Protein AF-A0A8D8C5Y3-F1 (afdb_monomer)

Solvent-accessible surface area (backbone atoms only — not comparable to full-atom values): 18414 Å² total; per-residue (Å²): 106,70,69,55,57,54,48,49,55,48,51,51,65,33,62,49,83,72,51,76,70,52,47,54,40,43,49,54,50,50,55,54,51,51,51,45,52,53,50,52,52,51,52,76,73,46,97,78,54,76,62,61,53,52,51,45,54,47,52,50,54,51,54,67,67,36,70,55,69,74,47,79,79,65,57,89,60,60,75,89,48,40,66,57,51,65,70,41,47,67,50,38,54,52,26,41,51,34,31,71,74,72,48,44,80,82,58,44,27,40,82,54,97,76,36,78,26,41,30,42,58,91,82,74,60,48,72,38,81,88,55,78,59,69,68,54,29,48,42,36,41,24,56,74,72,71,37,77,70,67,83,82,86,76,82,88,75,87,76,52,70,68,63,55,56,48,74,49,50,86,72,64,82,87,85,72,98,62,76,70,54,71,69,56,44,51,48,45,32,75,70,52,69,44,85,85,80,87,78,80,68,98,68,86,80,88,60,87,95,36,89,86,47,97,53,99,54,88,84,74,83,85,84,88,58,98,44,70,70,56,40,54,49,50,54,50,52,54,47,50,55,40,20,76,67,50,32,66,38,79,46,77,33,88,45,67,72,58,48,54,52,53,48,61,58,43,52,76,79,45,67,58,90,39,54,34,36,44,45,87,94,66,50,68,64,86,67,97,69,85,58,76,27,24,38,40,39,29,34,75,127

Foldseek 3Di:
DVLLVVQLVVVCVLLDDDDPVLVVLVVVLVVLVVVLVVLVVVVVVDPDDPPSVVVSVVSVVVSCPGPQVVDDNRDDDPPVCSVVVNVLSSLLSVLLCCLVPVDDEPQQWHQDPLFTWGAPNVPDRDTRRPDDDASCNRQSNSVVVVGDGDDGDDDPDDDDPLRVLCVCQQPDDDDDPDCDDPVSVVVCCVRRVDDDDDDDDPDDQDDPPCPPDPDSDDDDDDDDDPDPVVVLVVVLVVLQVQLVVQHEAEDEAADPVVLVVSLVVNVVPDPNVLEFEAEPPPGPDPDPDHGGSRYYYYYDD

Structure (mmCIF, N/CA/C/O backbone):
data_AF-A0A8D8C5Y3-F1
#
_entry.id   AF-A0A8D8C5Y3-F1
#
loop_
_atom_site.group_PDB
_atom_site.id
_atom_site.type_symbol
_atom_site.label_atom_id
_atom_site.label_alt_id
_atom_site.label_comp_id
_atom_site.label_asym_id
_atom_site.label_entity_id
_atom_site.label_seq_id
_atom_site.pdbx_PDB_ins_code
_atom_site.Cartn_x
_atom_site.Cartn_y
_atom_site.Cartn_z
_atom_site.occupancy
_atom_site.B_iso_or_equiv
_atom_site.auth_seq_id
_atom_site.auth_comp_id
_atom_site.auth_asym_id
_atom_site.auth_atom_id
_atom_site.pdbx_PDB_model_num
ATOM 1 N N . GLU A 1 1 ? 1.955 7.182 36.190 1.00 63.38 1 GLU A N 1
ATOM 2 C CA . GLU A 1 1 ? 1.034 6.276 36.913 1.00 63.38 1 GLU A CA 1
ATOM 3 C C . GLU A 1 1 ? -0.294 6.943 37.242 1.00 63.38 1 GLU A C 1
ATOM 5 O O . GLU A 1 1 ? -1.289 6.501 36.691 1.00 63.38 1 GLU A O 1
ATOM 10 N N . PHE A 1 2 ? -0.323 8.058 37.986 1.00 73.56 2 PHE A N 1
ATOM 11 C CA . PHE A 1 2 ? -1.567 8.775 38.331 1.00 73.56 2 PHE A CA 1
ATOM 12 C C . PHE A 1 2 ? -2.518 9.032 37.143 1.00 73.56 2 PHE A C 1
ATOM 14 O O . PHE A 1 2 ? -3.677 8.635 37.191 1.00 73.56 2 PHE A O 1
ATOM 21 N N . ILE A 1 3 ? -2.026 9.627 36.047 1.00 69.00 3 ILE A N 1
ATOM 22 C CA . ILE A 1 3 ? -2.837 9.925 34.846 1.00 69.00 3 ILE A CA 1
ATOM 23 C C . ILE A 1 3 ? -3.376 8.643 34.194 1.00 69.00 3 ILE A C 1
ATOM 25 O O . ILE A 1 3 ? -4.501 8.624 33.704 1.00 69.00 3 ILE A O 1
ATOM 29 N N . ILE A 1 4 ? -2.588 7.566 34.212 1.00 73.25 4 ILE A N 1
ATOM 30 C CA . ILE A 1 4 ? -2.973 6.289 33.605 1.00 73.25 4 ILE A CA 1
ATOM 31 C C . ILE A 1 4 ? -4.075 5.643 34.440 1.00 73.25 4 ILE A C 1
ATOM 33 O O . ILE A 1 4 ? -5.112 5.290 33.894 1.00 73.25 4 ILE A O 1
ATOM 37 N N . GLU A 1 5 ? -3.897 5.552 35.757 1.00 76.75 5 GLU A N 1
ATOM 38 C CA . GLU A 1 5 ? -4.868 4.908 36.643 1.00 76.75 5 GLU A CA 1
ATOM 39 C C . GLU A 1 5 ? -6.185 5.697 36.719 1.00 76.75 5 GLU A C 1
ATOM 41 O O . GLU A 1 5 ? -7.266 5.121 36.587 1.00 76.75 5 GLU A O 1
ATOM 46 N N . HIS A 1 6 ? -6.120 7.027 36.864 1.00 78.12 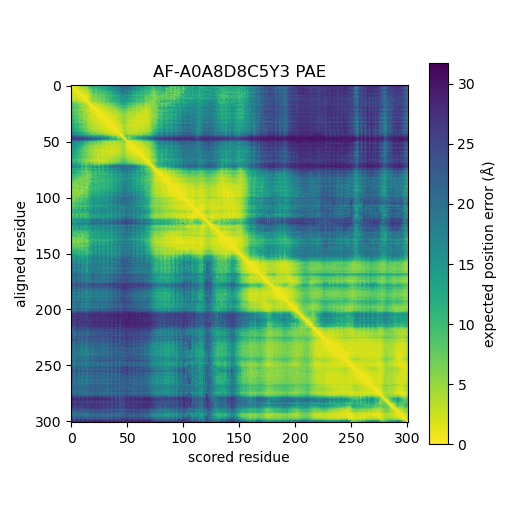6 HIS A N 1
ATOM 47 C CA . HIS A 1 6 ? -7.321 7.865 36.852 1.00 78.12 6 HIS A CA 1
ATOM 48 C C . HIS A 1 6 ? -7.998 7.890 35.479 1.00 78.12 6 HIS A C 1
ATOM 50 O O . HIS A 1 6 ? -9.226 7.833 35.416 1.00 78.12 6 HIS A O 1
ATOM 56 N N . GLY A 1 7 ? -7.225 7.940 34.390 1.00 74.19 7 GLY A N 1
ATOM 57 C CA . GLY A 1 7 ? -7.747 7.893 33.025 1.00 74.19 7 GLY A CA 1
ATOM 58 C C . GLY A 1 7 ? -8.436 6.565 32.718 1.00 74.19 7 GLY A C 1
ATOM 59 O O . GLY A 1 7 ? -9.541 6.559 32.181 1.00 74.19 7 GLY A O 1
ATOM 60 N N . GLN A 1 8 ? -7.841 5.446 33.138 1.00 74.94 8 GLN A N 1
ATOM 61 C CA . GLN A 1 8 ? -8.438 4.116 33.017 1.00 74.94 8 GLN A CA 1
ATOM 62 C C . GLN A 1 8 ? -9.741 4.021 33.804 1.00 74.94 8 GLN A C 1
ATOM 64 O O . GLN A 1 8 ? -10.756 3.637 33.231 1.00 74.94 8 GLN A O 1
ATOM 69 N N . LYS A 1 9 ? -9.751 4.431 35.080 1.00 77.56 9 LYS A N 1
ATOM 70 C CA . LYS A 1 9 ? -10.974 4.438 35.901 1.00 77.56 9 LYS A CA 1
ATOM 71 C C . LYS A 1 9 ? -12.057 5.337 35.304 1.00 77.56 9 LYS A C 1
ATOM 73 O O . LYS A 1 9 ? -13.233 4.980 35.327 1.00 77.56 9 LYS A O 1
ATOM 78 N N . HIS A 1 10 ? -11.675 6.492 34.756 1.00 76.62 10 HIS A N 1
ATOM 79 C CA . HIS A 1 10 ? -12.612 7.402 34.106 1.00 76.62 10 HIS A CA 1
ATOM 80 C C . HIS A 1 10 ? -13.212 6.776 32.845 1.00 76.62 10 HIS A C 1
ATOM 82 O O . HIS A 1 10 ? -14.430 6.698 32.741 1.00 76.62 10 HIS A O 1
ATOM 88 N N . LEU A 1 11 ? -12.388 6.250 31.936 1.00 71.25 11 LEU A N 1
ATOM 89 C CA . LEU A 1 11 ? -12.866 5.599 30.714 1.00 71.25 11 LEU A CA 1
ATOM 90 C C . LEU A 1 11 ? -13.702 4.352 31.017 1.00 71.25 11 LEU A C 1
ATOM 92 O O . LEU A 1 11 ? -14.759 4.177 30.428 1.00 71.25 11 LEU A O 1
ATOM 96 N N . GLN A 1 12 ? -13.314 3.535 31.997 1.00 72.44 12 GLN A N 1
ATOM 97 C CA . GLN A 1 12 ? -14.134 2.406 32.451 1.00 72.44 12 GLN A CA 1
ATOM 98 C C . GLN A 1 12 ? -15.507 2.858 32.965 1.00 72.44 12 GLN A C 1
ATOM 100 O O . GLN A 1 12 ? -16.510 2.209 32.681 1.00 72.44 12 GLN A O 1
ATOM 105 N N . LYS A 1 13 ? -15.580 3.995 33.670 1.00 75.31 13 LYS A N 1
ATOM 106 C CA . LYS A 1 13 ? -16.856 4.585 34.102 1.00 75.31 13 LYS A CA 1
ATOM 107 C C . LYS A 1 13 ? -17.700 5.083 32.924 1.00 75.31 13 LYS A C 1
ATOM 109 O O . LYS A 1 13 ? -18.921 5.017 33.019 1.00 75.31 13 LYS A O 1
ATOM 114 N N . LEU A 1 14 ? -17.079 5.579 31.853 1.00 70.12 14 LEU A N 1
ATOM 115 C CA . LEU A 1 14 ? -17.782 6.027 30.642 1.00 70.12 14 LEU A CA 1
ATOM 116 C C . LEU A 1 14 ? -18.257 4.865 29.761 1.00 70.12 14 LEU A C 1
ATOM 118 O O . LEU A 1 14 ? -19.208 5.041 29.011 1.00 70.12 14 LEU A O 1
ATOM 122 N N . LEU A 1 15 ? -17.610 3.700 29.853 1.00 68.12 15 LEU A N 1
ATOM 123 C CA . LEU A 1 15 ? -17.881 2.519 29.021 1.00 68.12 15 LEU A CA 1
ATOM 124 C C . LEU A 1 15 ? -18.658 1.410 29.739 1.00 68.12 15 LEU A C 1
ATOM 126 O O . LEU A 1 15 ? -18.785 0.298 29.220 1.00 68.12 15 LEU A O 1
ATOM 130 N N . ARG A 1 16 ? -19.141 1.685 30.952 1.00 78.50 16 ARG A N 1
ATOM 131 C CA . ARG A 1 16 ? -19.980 0.748 31.700 1.00 78.50 16 ARG A CA 1
ATOM 132 C C . ARG A 1 16 ? -21.323 0.547 31.004 1.00 78.50 16 ARG A C 1
ATOM 134 O O . ARG A 1 16 ? -21.767 1.374 30.212 1.00 78.50 16 ARG A O 1
ATOM 141 N N . GLU A 1 17 ? -22.009 -0.518 31.389 1.00 71.50 17 GLU A N 1
ATOM 142 C CA . GLU A 1 17 ? -23.406 -0.696 31.013 1.00 71.50 17 GLU A CA 1
ATOM 143 C C . GLU A 1 17 ? -24.281 0.437 31.552 1.00 71.50 17 GLU A C 1
ATOM 145 O O . GLU A 1 17 ? -24.140 0.874 32.703 1.00 71.50 17 GLU A O 1
ATOM 150 N N . LEU A 1 18 ? -25.184 0.899 30.687 1.00 77.81 18 LEU A N 1
ATOM 151 C CA . LEU A 1 18 ? -26.246 1.827 31.040 1.00 77.81 18 LEU A CA 1
ATOM 152 C C . LEU A 1 18 ? -27.192 1.141 32.026 1.00 77.81 18 LEU A C 1
ATOM 154 O O . LEU A 1 18 ? -27.631 0.015 31.783 1.00 77.81 18 LEU A O 1
ATOM 158 N N . ALA A 1 19 ? -27.519 1.821 33.121 1.00 83.12 19 ALA A N 1
ATOM 159 C CA . ALA A 1 19 ? -28.635 1.410 33.963 1.00 83.12 19 ALA A CA 1
ATOM 160 C C . ALA A 1 19 ? -29.970 1.613 33.215 1.00 83.12 19 ALA A C 1
ATOM 162 O O . ALA A 1 19 ? -30.033 2.310 32.201 1.00 83.12 19 ALA A O 1
ATOM 163 N N . GLU A 1 20 ? -31.040 0.972 33.683 1.00 80.69 20 GLU A N 1
ATOM 164 C CA . GLU A 1 20 ? -32.331 0.950 32.974 1.00 80.69 20 GLU A CA 1
ATOM 165 C C . GLU A 1 20 ? -32.949 2.347 32.783 1.00 80.69 20 GLU A C 1
ATOM 167 O O . GLU A 1 20 ? -33.543 2.628 31.742 1.00 80.69 20 GLU A O 1
ATOM 172 N N . ASP A 1 21 ? -32.755 3.254 33.742 1.00 84.25 21 ASP A N 1
ATOM 173 C CA . ASP A 1 21 ? -33.155 4.659 33.626 1.00 84.25 21 ASP A CA 1
ATOM 174 C C . ASP A 1 21 ? -32.373 5.385 32.519 1.00 84.25 21 ASP A C 1
ATOM 176 O O . ASP A 1 21 ? -32.951 6.124 31.724 1.00 84.25 21 ASP A O 1
ATOM 180 N N . GLU A 1 22 ? -31.067 5.126 32.412 1.00 82.25 22 GLU A N 1
ATOM 181 C CA . GLU A 1 22 ? -30.202 5.759 31.410 1.00 82.25 22 GLU A CA 1
ATOM 182 C C . GLU A 1 22 ? -30.460 5.201 30.013 1.00 82.25 22 GLU A C 1
ATOM 184 O O . GLU A 1 22 ? -30.394 5.954 29.049 1.00 82.25 22 GLU A O 1
ATOM 189 N N . LYS A 1 23 ? -30.795 3.909 29.890 1.00 82.25 23 LYS A N 1
ATOM 190 C CA . LYS A 1 23 ? -31.231 3.317 28.616 1.00 82.25 23 LYS A CA 1
ATOM 191 C C . LYS A 1 23 ? -32.489 4.006 28.093 1.00 82.25 23 LYS A C 1
ATOM 193 O O . LYS A 1 23 ? -32.552 4.334 26.915 1.00 82.25 23 LYS A O 1
ATOM 198 N N . CYS A 1 24 ? -33.464 4.257 28.966 1.00 83.38 24 CYS A N 1
ATOM 199 C CA . CYS A 1 24 ? -34.706 4.940 28.602 1.00 83.38 24 CYS A CA 1
ATOM 200 C C . CYS A 1 24 ? -34.452 6.395 28.163 1.00 83.38 24 CYS A C 1
ATOM 202 O O . CYS A 1 24 ? -34.933 6.839 27.115 1.00 83.38 24 CYS A O 1
ATOM 204 N N . GLU A 1 25 ? -33.634 7.131 28.923 1.00 85.44 25 GLU A N 1
ATOM 205 C CA . GLU A 1 25 ? -33.226 8.493 28.559 1.00 85.44 25 GLU A CA 1
ATOM 206 C C . GLU A 1 25 ? -32.432 8.529 27.247 1.00 85.44 25 GLU A C 1
ATOM 208 O O . GLU A 1 25 ? -32.641 9.425 26.426 1.00 85.44 25 GLU A O 1
ATOM 213 N N . TYR A 1 26 ? -31.549 7.551 27.031 1.00 82.56 26 TYR A N 1
ATOM 214 C CA . TYR A 1 26 ? -30.747 7.455 25.819 1.00 82.56 26 TYR A CA 1
ATOM 215 C C . TYR A 1 26 ? -31.587 7.123 24.595 1.00 82.56 26 TYR A C 1
ATOM 217 O O . TYR A 1 26 ? -31.405 7.750 23.557 1.00 82.56 26 TYR A O 1
ATOM 225 N N . GLN A 1 27 ? -32.539 6.197 24.721 1.00 84.25 27 GLN A N 1
ATOM 226 C CA . GLN A 1 27 ? -33.469 5.869 23.644 1.00 84.25 27 GLN A CA 1
ATOM 227 C C . GLN A 1 27 ? -34.250 7.115 23.218 1.00 84.25 27 GLN A C 1
ATOM 229 O O . GLN A 1 27 ? -34.301 7.441 22.038 1.00 84.25 27 GLN A O 1
ATOM 234 N N . THR A 1 28 ? -34.751 7.882 24.190 1.00 86.50 28 THR A N 1
ATOM 235 C CA . THR A 1 28 ? -35.450 9.150 23.928 1.00 86.50 28 THR A CA 1
ATOM 236 C C . THR A 1 28 ? -34.554 10.149 23.186 1.00 86.50 28 THR A C 1
ATOM 238 O O . THR A 1 28 ? -35.000 10.838 22.269 1.00 86.50 28 THR A O 1
ATOM 241 N N . TYR A 1 29 ? -33.274 10.228 23.565 1.00 86.94 29 TYR A N 1
ATOM 242 C CA . TYR A 1 29 ? -32.288 11.051 22.865 1.00 86.94 29 TYR A CA 1
ATOM 243 C C . TYR A 1 29 ? -32.028 10.559 21.434 1.00 86.94 29 TYR A C 1
ATOM 245 O O . TYR A 1 29 ? -31.991 11.376 20.516 1.00 86.94 29 TYR A O 1
ATOM 253 N N . GLN A 1 30 ? -31.859 9.250 21.228 1.00 84.19 30 GLN A N 1
ATOM 254 C CA . GLN A 1 30 ? -31.623 8.651 19.913 1.00 84.19 30 GLN A CA 1
ATOM 255 C C . GLN A 1 30 ? -32.805 8.867 18.968 1.00 84.19 30 GLN A C 1
ATOM 257 O O . GLN A 1 30 ? -32.590 9.284 17.831 1.00 84.19 30 GLN A O 1
ATOM 262 N N . ASP A 1 31 ? -34.030 8.646 19.442 1.00 88.38 31 ASP A N 1
ATOM 263 C CA . ASP A 1 31 ? -35.252 8.822 18.656 1.00 88.38 31 ASP A CA 1
ATOM 264 C C . ASP A 1 31 ? -35.378 10.273 18.165 1.00 88.38 31 ASP A C 1
ATOM 266 O O . ASP A 1 31 ? -35.596 10.520 16.976 1.00 88.38 31 ASP A O 1
ATOM 270 N N . LEU A 1 32 ? -35.133 11.246 19.051 1.00 88.06 32 LEU A N 1
ATOM 271 C CA . LEU A 1 32 ? -35.159 12.666 18.696 1.00 88.06 32 LEU A CA 1
ATOM 272 C C . LEU A 1 32 ? -34.011 13.051 17.746 1.00 88.06 32 LEU A C 1
ATOM 274 O O . LEU A 1 32 ? -34.188 13.874 16.849 1.00 88.06 32 LEU A O 1
ATOM 278 N N . ASN A 1 33 ? -32.831 12.448 17.906 1.00 86.19 33 ASN A N 1
ATOM 279 C CA . ASN A 1 33 ? -31.691 12.693 17.023 1.00 86.19 33 ASN A CA 1
ATOM 280 C C . ASN A 1 33 ? -31.929 12.119 15.611 1.00 86.19 33 ASN A C 1
ATOM 282 O O . ASN A 1 33 ? -31.575 12.753 14.618 1.00 86.19 33 ASN A O 1
ATOM 286 N N . LEU A 1 34 ? -32.582 10.957 15.505 1.00 88.31 34 LEU A N 1
ATOM 287 C CA . LEU A 1 34 ? -33.031 10.385 14.232 1.00 88.31 34 LEU A CA 1
ATOM 288 C C . LEU A 1 34 ? -34.073 11.278 13.548 1.00 88.31 34 LEU A C 1
ATOM 290 O O . LEU A 1 34 ? -34.003 11.475 12.334 1.00 88.31 34 LEU A O 1
ATOM 294 N N . GLU A 1 35 ? -34.997 11.861 14.313 1.00 90.00 35 GLU A N 1
ATOM 295 C CA . GLU A 1 35 ? -35.976 12.818 13.790 1.00 90.00 35 GLU A CA 1
ATOM 296 C C . GLU A 1 35 ? -35.297 14.082 13.235 1.00 90.00 35 GLU A C 1
ATOM 298 O O . GLU A 1 35 ? -35.621 14.528 12.131 1.00 90.00 35 GLU A O 1
ATOM 303 N N . ILE A 1 36 ? -34.300 14.621 13.947 1.00 87.00 36 ILE A N 1
ATOM 304 C CA . ILE A 1 36 ? -33.495 15.759 13.480 1.00 87.00 36 ILE A CA 1
ATOM 305 C C . ILE A 1 36 ? -32.759 15.409 12.183 1.00 87.00 36 ILE A C 1
ATOM 307 O O . ILE A 1 36 ? -32.837 16.175 11.224 1.00 87.00 36 ILE A O 1
ATOM 311 N N . LEU A 1 37 ? -32.093 14.253 12.115 1.00 86.38 37 LEU A N 1
ATOM 312 C CA . LEU A 1 37 ? -31.369 13.813 10.916 1.00 86.38 37 LEU A CA 1
ATOM 313 C C . LEU A 1 37 ? -32.296 13.652 9.705 1.00 86.38 37 LEU A C 1
ATOM 315 O O . LEU A 1 37 ? -31.965 14.108 8.609 1.00 86.38 37 LEU A O 1
ATOM 319 N N . ALA A 1 38 ? -33.478 13.060 9.896 1.00 87.31 38 ALA A N 1
ATOM 320 C CA . ALA A 1 38 ? -34.482 12.947 8.840 1.00 87.31 38 ALA A CA 1
ATOM 321 C C . ALA A 1 38 ? -34.921 14.334 8.336 1.00 87.31 38 ALA A C 1
ATOM 323 O O . ALA A 1 38 ? -35.002 14.568 7.128 1.00 87.31 38 ALA A O 1
ATOM 324 N N . LYS A 1 39 ? -35.130 15.291 9.250 1.00 85.38 39 LYS A N 1
ATOM 325 C CA . LYS A 1 39 ? -35.487 16.676 8.907 1.00 85.38 39 LYS A CA 1
ATOM 326 C C . LYS A 1 39 ? -34.351 17.434 8.222 1.00 85.38 39 LYS A C 1
ATOM 328 O O . LYS A 1 39 ? -34.606 18.198 7.294 1.00 85.38 39 LYS A O 1
ATOM 333 N N . GLU A 1 40 ? -33.103 17.219 8.619 1.00 84.62 40 GLU A N 1
ATOM 334 C CA . GLU A 1 40 ? -31.930 17.784 7.944 1.00 84.62 40 GLU A CA 1
ATOM 335 C C . GLU A 1 40 ? -31.794 17.257 6.513 1.00 84.62 40 GLU A C 1
ATOM 337 O O . GLU A 1 40 ? -31.503 18.026 5.593 1.00 84.62 40 GLU A O 1
ATOM 342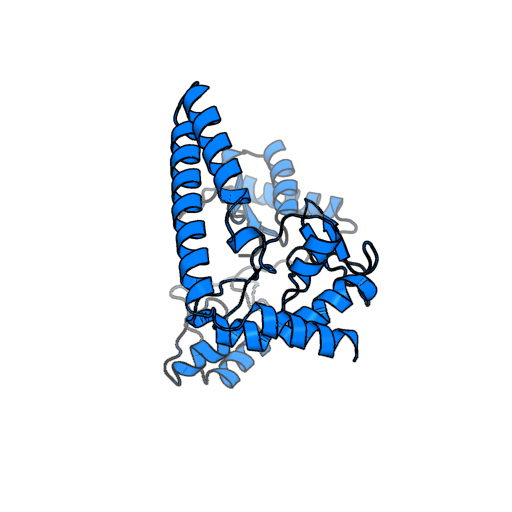 N N . GLN A 1 41 ? -32.084 15.972 6.304 1.00 85.06 41 GLN A N 1
ATOM 343 C CA . GLN A 1 41 ? -32.111 15.369 4.978 1.00 85.06 41 GLN A CA 1
ATOM 344 C C . GLN A 1 41 ? -33.236 15.960 4.108 1.00 85.06 41 GLN A C 1
ATOM 346 O O . GLN A 1 41 ? -32.998 16.298 2.948 1.00 85.06 41 GLN A O 1
ATOM 351 N N . GLU A 1 42 ? -34.433 16.176 4.667 1.00 85.19 42 GLU A N 1
ATOM 352 C CA . GLU A 1 42 ? -35.526 16.893 3.989 1.00 85.19 42 GLU A CA 1
ATOM 353 C C . GLU A 1 42 ? -35.131 18.336 3.615 1.00 85.19 42 GLU A C 1
ATOM 355 O O . GLU A 1 42 ? -35.425 18.793 2.509 1.00 85.19 42 GLU A O 1
ATOM 360 N N . ILE A 1 43 ? -34.429 19.054 4.502 1.00 84.12 43 ILE A N 1
ATOM 361 C CA . ILE A 1 43 ? -33.927 20.415 4.240 1.00 84.12 43 ILE A CA 1
ATOM 362 C C . ILE A 1 43 ? -32.889 20.409 3.113 1.00 84.12 43 ILE A C 1
ATOM 364 O O . ILE A 1 43 ? -32.945 21.275 2.245 1.00 84.12 43 ILE A O 1
ATOM 368 N N . SER A 1 44 ? -31.972 19.437 3.096 1.00 81.88 44 SER A N 1
ATOM 369 C CA . SER A 1 44 ? -30.966 19.287 2.034 1.00 81.88 44 SER A CA 1
ATOM 370 C C . SER A 1 44 ? -31.589 19.068 0.652 1.00 81.88 44 SER A C 1
ATOM 372 O O . SER A 1 44 ? -30.973 19.422 -0.353 1.00 81.88 44 SER A O 1
ATOM 374 N N . LEU A 1 45 ? -32.776 18.461 0.589 1.00 81.69 45 LEU A N 1
ATOM 375 C CA . LEU A 1 45 ? -33.500 18.183 -0.654 1.00 81.69 45 LEU A CA 1
ATOM 376 C C . LEU A 1 45 ? -34.417 19.345 -1.081 1.00 81.69 45 LEU A C 1
ATOM 378 O O . LEU A 1 45 ? -34.805 19.425 -2.247 1.00 81.69 45 LEU A O 1
ATOM 382 N N . ALA A 1 46 ? -34.759 20.261 -0.170 1.00 75.75 46 ALA A N 1
ATOM 383 C CA . ALA A 1 46 ? -35.671 21.373 -0.424 1.00 75.75 46 ALA A CA 1
ATOM 384 C C . ALA A 1 46 ? -34.928 22.676 -0.782 1.00 75.75 46 ALA A C 1
ATOM 386 O O . ALA A 1 46 ? -34.107 23.178 -0.022 1.00 75.75 46 ALA A O 1
ATOM 387 N N . SER A 1 47 ? -35.282 23.304 -1.910 1.00 60.31 47 SER A N 1
ATOM 388 C CA . SER A 1 47 ? -34.589 24.502 -2.428 1.00 60.31 47 SER A CA 1
ATOM 389 C C . SER A 1 47 ? -34.778 25.783 -1.593 1.00 60.31 47 SER A C 1
ATOM 391 O O . SER A 1 47 ? -34.028 26.738 -1.772 1.00 60.31 47 SER A O 1
ATOM 393 N N . SER A 1 48 ? -35.772 25.836 -0.699 1.00 61.28 48 SER A N 1
ATOM 394 C CA . SER A 1 48 ? -35.977 26.910 0.289 1.00 61.28 48 SER A CA 1
ATOM 395 C C . SER A 1 48 ? -37.179 26.573 1.173 1.00 61.28 48 SER A C 1
ATOM 397 O O . SER A 1 48 ? -38.307 26.538 0.688 1.00 61.28 48 SER A O 1
ATOM 399 N N . ASN A 1 49 ? -36.965 26.333 2.471 1.00 66.00 49 ASN A N 1
ATOM 400 C CA . ASN A 1 49 ? -38.060 26.151 3.428 1.00 66.00 49 ASN A CA 1
ATOM 401 C C . ASN A 1 49 ? -37.667 26.631 4.834 1.00 66.00 49 ASN A C 1
ATOM 403 O O . ASN A 1 49 ? -37.257 25.860 5.702 1.00 66.00 49 ASN A O 1
ATOM 407 N N . GLY A 1 50 ? -37.835 27.933 5.089 1.00 74.62 50 GLY A N 1
ATOM 408 C CA . GLY A 1 50 ? -37.576 28.538 6.404 1.00 74.62 50 GLY A CA 1
ATOM 409 C C . GLY A 1 50 ? -38.420 27.953 7.548 1.00 74.62 50 GLY A C 1
ATOM 410 O O . GLY A 1 50 ? -38.041 28.080 8.710 1.00 74.62 50 GLY A O 1
ATOM 411 N N . ARG A 1 51 ? -39.537 27.281 7.235 1.00 80.81 51 ARG A N 1
ATOM 412 C CA . ARG A 1 51 ? -40.361 26.551 8.209 1.00 80.81 51 ARG A CA 1
ATOM 413 C C . ARG A 1 51 ? -39.672 25.280 8.716 1.00 80.81 51 ARG A C 1
ATOM 415 O O . ARG A 1 51 ? -39.557 25.126 9.925 1.00 80.81 51 ARG A O 1
ATOM 422 N N . LEU A 1 52 ? -39.159 24.439 7.812 1.00 80.56 52 LEU A N 1
ATOM 423 C CA . LEU A 1 52 ? -38.442 23.207 8.173 1.00 80.56 52 LEU A CA 1
ATOM 424 C C . LEU A 1 52 ? -37.198 23.518 9.008 1.00 80.56 52 LEU A C 1
ATOM 426 O O . LEU A 1 52 ? -36.924 22.840 9.990 1.00 80.56 52 LEU A O 1
ATOM 430 N N . LYS A 1 53 ? -36.490 24.607 8.678 1.00 82.94 53 LYS A N 1
ATOM 431 C CA . LYS A 1 53 ? -35.340 25.065 9.465 1.00 82.94 53 LYS A CA 1
ATOM 432 C C . LYS A 1 53 ? -35.731 25.459 10.896 1.00 82.94 53 LYS A C 1
ATOM 434 O O . LYS A 1 53 ? -35.074 25.032 11.833 1.00 82.94 53 LYS A O 1
ATOM 439 N N . LYS A 1 54 ? -36.833 26.200 11.074 1.00 86.06 54 LYS A N 1
ATOM 440 C CA . LYS A 1 54 ? -37.357 26.556 12.407 1.00 86.06 54 LYS A CA 1
ATOM 441 C C . LYS A 1 54 ? -37.810 25.335 13.210 1.00 86.06 54 LYS A C 1
ATOM 443 O O . LYS A 1 54 ? -37.591 25.299 14.414 1.00 86.06 54 LYS A O 1
ATOM 448 N N . GLU A 1 55 ? -38.447 24.362 12.561 1.00 85.00 55 GLU A N 1
ATOM 449 C CA . GLU A 1 55 ? -38.846 23.09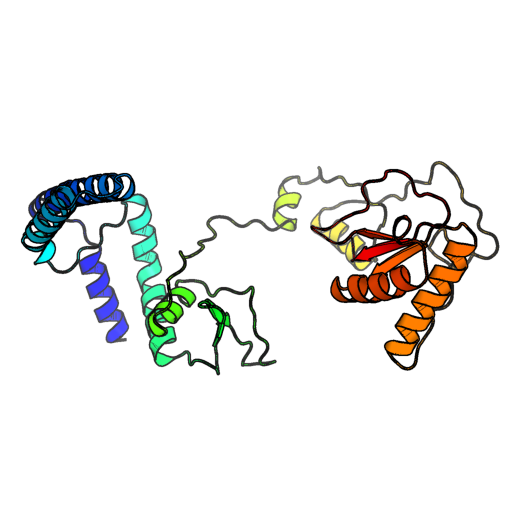8 13.195 1.00 85.00 55 GLU A CA 1
ATOM 450 C C . GLU A 1 55 ? -37.609 22.290 13.623 1.00 85.00 55 GLU A C 1
ATOM 452 O O . GLU A 1 55 ? -37.529 21.867 14.772 1.00 85.00 55 GLU A O 1
ATOM 457 N N . CYS A 1 56 ? -36.591 22.190 12.764 1.00 86.62 56 CYS A N 1
ATOM 458 C CA . CYS A 1 56 ? -35.315 21.548 13.087 1.00 86.62 56 CYS A CA 1
ATOM 459 C C . CYS A 1 56 ? -34.572 22.253 14.237 1.00 86.62 56 CYS A C 1
ATOM 461 O O . CYS A 1 56 ? -34.053 21.594 15.135 1.00 86.62 56 CYS A O 1
ATOM 463 N N . ASP A 1 57 ? -34.541 23.589 14.248 1.00 87.00 57 ASP A N 1
ATOM 464 C CA . ASP A 1 57 ? -33.917 24.365 15.325 1.00 87.00 57 ASP A CA 1
ATOM 465 C C . ASP A 1 57 ? -34.669 24.192 16.658 1.00 87.00 57 ASP A C 1
ATOM 467 O O . ASP A 1 57 ? -34.046 24.147 17.721 1.00 87.00 57 ASP A O 1
ATOM 471 N N . LYS A 1 58 ? -35.998 24.028 16.612 1.00 90.88 58 LYS A N 1
ATOM 472 C CA . LYS A 1 58 ? -36.813 23.708 17.790 1.00 90.88 58 LYS A CA 1
ATOM 473 C C . LYS A 1 58 ? -36.507 22.305 18.323 1.00 90.88 58 LYS A C 1
ATOM 475 O O . LYS A 1 58 ? -36.264 22.172 19.518 1.00 90.88 58 LYS A O 1
ATOM 480 N N . LEU A 1 59 ? -36.450 21.294 17.454 1.00 88.12 59 LEU A N 1
ATOM 481 C CA . LEU A 1 59 ? -36.085 19.925 17.840 1.00 88.12 59 LEU A CA 1
ATOM 482 C C . LEU A 1 59 ? -34.673 19.869 18.435 1.00 88.12 59 LEU A C 1
ATOM 484 O O . LEU A 1 59 ? -34.456 19.212 19.447 1.00 88.12 59 LEU A O 1
ATOM 488 N N . ARG A 1 60 ? -33.717 20.628 17.883 1.00 86.38 60 ARG A N 1
ATOM 489 C CA . ARG A 1 60 ? -32.378 20.771 18.479 1.00 86.38 60 ARG A CA 1
ATOM 490 C C . ARG A 1 60 ? -32.435 21.395 19.871 1.00 86.38 60 ARG A C 1
ATOM 492 O O . ARG A 1 60 ? -31.750 20.922 20.773 1.00 86.38 60 ARG A O 1
ATOM 499 N N . ALA A 1 61 ? -33.240 22.440 20.066 1.00 88.00 61 ALA A N 1
ATOM 500 C CA . ALA A 1 61 ? -33.415 23.053 21.381 1.00 88.00 61 ALA A CA 1
ATOM 501 C C . ALA A 1 61 ? -34.022 22.066 22.395 1.00 88.00 61 ALA A C 1
ATOM 503 O O . ALA A 1 61 ? -33.576 22.026 23.541 1.00 88.00 61 ALA A O 1
ATOM 504 N N . GLU A 1 62 ? -34.989 21.249 21.971 1.00 88.56 62 GLU A N 1
ATOM 505 C CA . GLU A 1 62 ? -35.579 20.176 22.780 1.00 88.56 62 GLU A CA 1
ATOM 506 C C . GLU A 1 62 ? -34.549 19.082 23.099 1.00 88.56 62 GLU A C 1
ATOM 508 O O . GLU A 1 62 ? -34.412 18.707 24.264 1.00 88.56 62 GLU A O 1
ATOM 513 N N . LEU A 1 63 ? -33.739 18.669 22.116 1.00 86.06 63 LEU A N 1
ATOM 514 C CA . LEU A 1 63 ? -32.631 17.729 22.296 1.00 86.06 63 LEU A CA 1
ATOM 515 C C . LEU A 1 63 ? -31.691 18.224 23.395 1.00 86.06 63 LEU A C 1
ATOM 517 O O . LEU A 1 63 ? -31.428 17.490 24.343 1.00 86.06 63 LEU A O 1
ATOM 521 N N . PHE A 1 64 ? -31.253 19.488 23.341 1.00 83.25 64 PHE A N 1
ATOM 522 C CA . PHE A 1 64 ? -30.381 20.091 24.359 1.00 83.25 64 PHE A CA 1
ATOM 523 C C . PHE A 1 64 ? -30.973 20.092 25.777 1.00 83.25 64 PHE A C 1
ATOM 525 O O . PHE A 1 64 ? -30.213 20.082 26.744 1.00 83.25 64 PHE A O 1
ATOM 532 N N . GLN A 1 65 ? -32.300 20.087 25.923 1.00 86.94 65 GLN A N 1
ATOM 533 C CA . GLN A 1 65 ? -32.962 20.065 27.230 1.00 86.94 65 GLN A CA 1
ATOM 534 C C . GLN A 1 65 ? -33.164 18.658 27.800 1.00 86.94 65 GLN A C 1
ATOM 536 O O . GLN A 1 65 ? -33.510 18.542 28.980 1.00 86.94 65 GLN A O 1
ATOM 541 N N . LEU A 1 66 ? -32.941 17.602 27.009 1.00 85.31 66 LEU A N 1
ATOM 542 C CA . LEU A 1 66 ? -33.128 16.231 27.471 1.00 85.31 66 LEU A CA 1
ATOM 543 C C . LEU A 1 66 ? -32.213 15.899 28.665 1.00 85.31 66 LEU A C 1
ATOM 545 O O . LEU A 1 66 ? -31.048 16.314 28.682 1.00 85.31 66 LEU A O 1
ATOM 549 N N . PRO A 1 67 ? -32.698 15.100 29.639 1.00 84.12 67 PRO A N 1
ATOM 550 C CA . PRO A 1 67 ? -31.904 14.648 30.785 1.00 84.12 67 PRO A CA 1
ATOM 551 C C . PRO A 1 67 ? -30.568 14.013 30.384 1.00 84.12 67 PRO A C 1
ATOM 553 O O . PRO A 1 67 ? -29.554 14.258 31.039 1.00 84.12 67 PRO A O 1
ATOM 556 N N . TRP A 1 68 ? -30.550 13.301 29.252 1.00 80.81 68 TRP A N 1
ATOM 557 C CA . TRP A 1 68 ? -29.357 12.681 28.678 1.00 80.81 68 TRP A CA 1
ATOM 558 C C . TRP A 1 68 ? -28.182 13.658 28.518 1.00 80.81 68 TRP A C 1
ATOM 560 O O . TRP A 1 68 ? -27.059 13.347 28.903 1.00 80.81 68 TRP A O 1
ATOM 570 N N . ASN A 1 69 ? -28.443 14.884 28.051 1.00 76.25 69 ASN A N 1
ATOM 571 C CA . ASN A 1 69 ? -27.408 15.903 27.843 1.00 76.25 69 ASN A CA 1
ATOM 572 C C . ASN A 1 69 ? -26.864 16.507 29.145 1.00 76.25 69 ASN A C 1
ATOM 574 O O . ASN A 1 69 ? -25.854 17.210 29.128 1.00 76.25 69 ASN A O 1
ATOM 578 N N . ARG A 1 70 ? -27.523 16.247 30.280 1.00 78.62 70 ARG A N 1
ATOM 579 C CA . ARG A 1 70 ? -27.049 16.639 31.614 1.00 78.62 70 ARG A CA 1
ATOM 580 C C . ARG A 1 70 ? -26.206 15.550 32.276 1.00 78.62 70 ARG A C 1
ATOM 582 O O . ARG A 1 70 ? -25.565 15.830 33.290 1.00 78.62 70 ARG A O 1
ATOM 589 N N . ARG A 1 71 ? -26.195 14.322 31.742 1.00 71.31 71 ARG A N 1
ATOM 590 C CA . ARG A 1 71 ? -25.317 13.254 32.232 1.00 71.31 71 ARG A CA 1
ATOM 591 C C . ARG A 1 71 ? -23.892 13.470 31.719 1.00 71.31 71 ARG A C 1
ATOM 593 O O . ARG A 1 71 ? -23.668 14.069 30.670 1.00 71.31 71 ARG A O 1
ATOM 600 N N . HIS A 1 72 ? -22.904 12.972 32.468 1.00 60.44 72 HIS A N 1
ATOM 601 C CA . HIS A 1 72 ? -21.554 12.822 31.917 1.00 60.44 72 HIS A CA 1
ATOM 602 C C . HIS A 1 72 ? -21.646 11.974 30.641 1.00 60.44 72 HIS A C 1
ATOM 604 O O . HIS A 1 72 ? -22.399 11.004 30.658 1.00 60.44 72 HIS A O 1
ATOM 610 N N . PRO A 1 73 ? -20.924 12.312 29.560 1.00 59.72 73 PRO A N 1
ATOM 611 C CA . PRO A 1 73 ? -21.129 11.691 28.255 1.00 59.72 73 PRO A CA 1
ATOM 612 C C . PRO A 1 73 ? -20.858 10.187 28.330 1.00 59.72 73 PRO A C 1
ATOM 614 O O . PRO A 1 73 ? -19.708 9.768 28.406 1.00 59.72 73 PRO A O 1
ATOM 617 N N . ILE A 1 74 ? -21.910 9.372 28.332 1.00 61.59 74 ILE A N 1
ATOM 618 C CA . ILE A 1 74 ? -21.774 7.920 28.241 1.00 61.59 74 ILE A CA 1
ATOM 619 C C . ILE A 1 74 ? -21.649 7.595 26.757 1.00 61.59 74 ILE A C 1
ATOM 621 O O . ILE A 1 74 ? -22.479 8.012 25.948 1.00 61.59 74 ILE A O 1
ATOM 625 N N . ILE A 1 75 ? -20.565 6.916 26.397 1.00 67.06 75 ILE A N 1
ATOM 626 C CA . ILE A 1 75 ? -20.296 6.545 25.011 1.00 67.06 75 ILE A CA 1
ATOM 627 C C . ILE A 1 75 ? -20.905 5.168 24.802 1.00 67.06 75 ILE A C 1
ATOM 629 O O . ILE A 1 75 ? -20.435 4.189 25.384 1.00 67.06 75 ILE A O 1
ATOM 633 N N . ASP A 1 76 ? -21.944 5.095 23.973 1.00 66.62 76 ASP A N 1
ATOM 634 C CA . ASP A 1 76 ? -22.484 3.811 23.554 1.00 66.62 76 ASP A CA 1
ATOM 635 C C . ASP A 1 76 ? -21.520 3.161 22.557 1.00 66.62 76 ASP A C 1
ATOM 637 O O . ASP A 1 76 ? -21.302 3.649 21.446 1.00 66.62 76 ASP A O 1
ATOM 641 N N . ILE A 1 77 ? -20.888 2.076 22.997 1.00 73.31 77 ILE A N 1
ATOM 642 C CA . ILE A 1 77 ? -20.071 1.216 22.147 1.00 73.31 77 ILE A CA 1
ATOM 643 C C . ILE A 1 77 ? -20.900 -0.034 21.861 1.00 73.31 77 ILE A C 1
ATOM 645 O O . ILE A 1 77 ? -21.305 -0.696 22.829 1.00 73.31 77 ILE A O 1
ATOM 649 N N . PRO A 1 78 ? -21.083 -0.409 20.576 1.00 79.44 78 PRO A N 1
ATOM 650 C CA . PRO A 1 78 ? -21.746 -1.651 20.211 1.00 79.44 78 PRO A CA 1
ATOM 651 C C . PRO A 1 78 ? -21.196 -2.827 21.017 1.00 79.44 78 PRO A C 1
ATOM 653 O O . PRO A 1 78 ? -19.983 -2.956 21.182 1.00 79.44 78 PRO A O 1
ATOM 656 N N . GLU A 1 79 ? -22.075 -3.700 21.505 1.00 78.44 79 GLU A N 1
ATOM 657 C CA . GLU A 1 79 ? -21.714 -4.772 22.445 1.00 78.44 79 GLU A CA 1
ATOM 658 C C . GLU A 1 79 ? -20.525 -5.621 21.954 1.00 78.44 79 GLU A C 1
ATOM 660 O O . GLU A 1 79 ? -19.580 -5.879 22.699 1.00 78.44 79 GLU A O 1
ATOM 665 N N . HIS A 1 80 ? -20.504 -5.942 20.656 1.00 81.06 80 HIS A N 1
ATOM 666 C CA . HIS A 1 80 ? -19.435 -6.707 20.010 1.00 81.06 80 HIS A CA 1
ATOM 667 C C . HIS A 1 80 ? -18.079 -5.975 19.940 1.00 81.06 80 HIS A C 1
ATOM 669 O O . HIS A 1 80 ? -17.042 -6.624 19.814 1.00 81.06 80 HIS A O 1
ATOM 675 N N . LEU A 1 81 ? -18.058 -4.642 20.044 1.00 81.62 81 LEU A N 1
ATOM 676 C CA . LEU A 1 81 ? -16.838 -3.825 20.084 1.00 81.62 81 LEU A CA 1
ATOM 677 C C . LEU A 1 81 ? -16.395 -3.490 21.508 1.00 81.62 81 LEU A C 1
ATOM 679 O O . LEU A 1 81 ? -15.265 -3.044 21.699 1.00 81.62 81 LEU A O 1
ATOM 683 N N . ARG A 1 82 ? -17.239 -3.713 22.520 1.00 81.50 82 ARG A N 1
ATOM 684 C CA . ARG A 1 82 ? -16.942 -3.318 23.902 1.00 81.50 82 ARG A CA 1
ATOM 685 C C . ARG A 1 82 ? -15.713 -4.029 24.455 1.00 81.50 82 ARG A C 1
ATOM 687 O O . ARG A 1 82 ? -14.841 -3.379 25.026 1.00 81.50 82 ARG A O 1
ATOM 694 N N . ALA A 1 83 ? -15.610 -5.341 24.242 1.00 84.38 83 ALA A N 1
ATOM 695 C CA . ALA A 1 83 ? -14.442 -6.113 24.663 1.00 84.38 83 ALA A CA 1
ATOM 696 C C . ALA A 1 83 ? -13.157 -5.584 24.004 1.00 84.38 83 ALA A C 1
ATOM 698 O O . ALA A 1 83 ? -12.164 -5.350 24.690 1.00 84.38 83 ALA A O 1
ATOM 699 N N . PHE A 1 84 ? -13.203 -5.314 22.696 1.00 84.50 84 PHE A N 1
ATOM 700 C CA . PHE A 1 84 ? -12.083 -4.724 21.966 1.00 84.50 84 PHE A CA 1
ATOM 701 C C . PHE A 1 84 ? -11.709 -3.345 22.529 1.00 84.50 84 PHE A C 1
ATOM 703 O O . PHE A 1 84 ? -10.562 -3.143 22.922 1.00 84.50 84 PHE A O 1
ATOM 710 N N . ALA A 1 85 ? -12.670 -2.430 22.669 1.00 84.06 85 ALA A N 1
ATOM 711 C CA . ALA A 1 85 ? -12.430 -1.095 23.211 1.00 84.06 85 ALA A CA 1
ATOM 712 C C . ALA A 1 85 ? -11.788 -1.155 24.605 1.00 84.06 85 ALA A C 1
ATOM 714 O O . ALA A 1 85 ? -10.771 -0.506 24.841 1.00 84.06 85 ALA A O 1
ATOM 715 N N . LEU A 1 86 ? -12.307 -2.001 25.504 1.00 84.75 86 LEU A N 1
ATOM 716 C CA . LEU A 1 86 ? -11.743 -2.194 26.842 1.00 84.75 86 LEU A CA 1
ATOM 717 C C . LEU A 1 86 ? -10.285 -2.675 26.802 1.00 84.75 86 LEU A C 1
ATOM 719 O O . LEU A 1 86 ? -9.467 -2.185 27.582 1.00 84.75 86 LEU A O 1
ATOM 723 N N . THR A 1 87 ? -9.938 -3.582 25.881 1.00 86.88 87 THR A N 1
ATOM 724 C CA . THR A 1 87 ? -8.544 -4.026 25.703 1.00 86.88 87 THR A CA 1
ATOM 725 C C . THR A 1 87 ? -7.629 -2.933 25.148 1.00 86.88 87 THR A C 1
ATOM 727 O O . THR A 1 87 ? -6.442 -2.927 25.469 1.00 86.88 87 THR A O 1
ATOM 730 N N . GLN A 1 88 ? -8.165 -1.989 24.368 1.00 87.25 88 GLN A N 1
ATOM 731 C CA . GLN A 1 88 ? -7.391 -0.912 23.744 1.00 87.25 88 GLN A CA 1
ATOM 732 C C . GLN A 1 88 ? -7.169 0.303 24.650 1.00 87.25 88 GLN A C 1
ATOM 734 O O . GLN A 1 88 ? -6.168 0.999 24.486 1.00 87.25 88 GLN A O 1
ATOM 739 N N . ILE A 1 89 ? -8.030 0.540 25.650 1.00 87.00 89 ILE A N 1
ATOM 740 C CA . ILE A 1 89 ? -7.937 1.691 26.573 1.00 87.00 89 ILE A CA 1
ATOM 741 C C . ILE A 1 89 ? -6.518 1.950 27.105 1.00 87.00 89 ILE A C 1
ATOM 743 O O . ILE A 1 89 ? -6.082 3.102 27.056 1.00 87.00 89 ILE A O 1
ATOM 747 N N . PRO A 1 90 ? -5.758 0.952 27.608 1.00 87.69 90 PRO A N 1
ATOM 748 C CA . PRO A 1 90 ? -4.407 1.206 28.101 1.00 87.69 90 PRO A CA 1
ATOM 749 C C . PRO A 1 90 ? -3.474 1.750 27.011 1.00 87.69 90 PRO A C 1
ATOM 751 O O . PRO A 1 90 ? -2.682 2.656 27.281 1.00 87.69 90 PRO A O 1
ATOM 754 N N . SER A 1 91 ? -3.591 1.220 25.789 1.00 89.38 91 SER A N 1
ATOM 755 C CA . SER A 1 91 ? -2.809 1.648 24.627 1.00 89.38 91 SER A CA 1
ATOM 756 C C . SER A 1 91 ? -3.200 3.062 24.202 1.00 89.38 91 SER A C 1
ATOM 758 O O . SER A 1 91 ? -2.342 3.937 24.096 1.00 89.38 91 SER A O 1
ATOM 760 N N . TRP A 1 92 ? -4.504 3.332 24.097 1.00 90.81 92 TRP A N 1
ATOM 761 C CA . TRP A 1 92 ? -5.030 4.650 23.754 1.00 90.81 92 TRP A CA 1
ATOM 762 C C . TRP A 1 92 ? -4.631 5.731 24.755 1.00 90.81 92 TRP A C 1
ATOM 764 O O . TRP A 1 92 ? -4.166 6.787 24.344 1.00 90.81 92 TRP A O 1
ATOM 774 N N . ILE A 1 93 ? -4.725 5.479 26.066 1.00 89.88 93 ILE A N 1
ATOM 775 C CA . ILE A 1 93 ? -4.267 6.444 27.080 1.00 89.88 93 ILE A CA 1
ATOM 776 C C . ILE A 1 93 ? -2.771 6.708 26.916 1.00 89.88 93 ILE A C 1
ATOM 778 O O . ILE A 1 93 ? -2.341 7.861 26.914 1.00 89.88 93 ILE A O 1
ATOM 782 N N . LYS A 1 94 ? -1.963 5.652 26.767 1.00 91.50 94 LYS A N 1
ATOM 783 C CA . LYS A 1 94 ? -0.517 5.792 26.582 1.00 91.50 94 LYS A CA 1
ATOM 784 C C . LYS A 1 94 ? -0.206 6.625 25.338 1.00 91.50 94 LYS A C 1
ATOM 786 O O . LYS A 1 94 ? 0.614 7.537 25.422 1.00 91.50 94 LYS A O 1
ATOM 791 N N . ASN A 1 95 ? -0.869 6.353 24.218 1.00 94.06 95 ASN A N 1
ATOM 792 C CA . ASN A 1 95 ? -0.642 7.060 22.963 1.00 94.06 95 ASN A CA 1
ATOM 793 C C . ASN A 1 95 ? -1.206 8.479 22.964 1.00 94.06 95 ASN A C 1
ATOM 795 O O . ASN A 1 95 ? -0.576 9.355 22.388 1.00 94.06 95 ASN A O 1
ATOM 799 N N . ALA A 1 96 ? -2.297 8.753 23.678 1.00 93.50 96 ALA A N 1
ATOM 800 C CA . ALA A 1 96 ? -2.791 10.109 23.895 1.00 93.50 96 ALA A CA 1
ATOM 801 C C . ALA A 1 96 ? -1.776 10.955 24.681 1.00 93.50 96 ALA A C 1
ATOM 803 O O . ALA A 1 96 ? -1.465 12.080 24.296 1.00 93.50 96 ALA A O 1
ATOM 804 N N . ILE A 1 97 ? -1.192 10.390 25.745 1.00 92.81 97 ILE A N 1
ATOM 805 C CA . ILE A 1 97 ? -0.121 11.023 26.536 1.00 92.81 97 ILE A CA 1
ATOM 806 C C . ILE A 1 97 ? 1.123 11.254 25.664 1.00 92.81 97 ILE A C 1
ATOM 808 O O . ILE A 1 97 ? 1.709 12.337 25.695 1.00 92.81 97 ILE A O 1
ATOM 812 N N . GLN A 1 98 ? 1.524 10.255 24.872 1.00 93.19 98 GLN A N 1
ATOM 813 C CA . GLN A 1 98 ? 2.654 10.374 23.946 1.00 93.19 98 GLN A CA 1
ATOM 814 C C . GLN A 1 98 ? 2.389 11.428 22.867 1.00 93.19 98 GLN A C 1
ATOM 816 O O . GLN A 1 98 ? 3.238 12.280 22.641 1.00 93.19 98 GLN A O 1
ATOM 821 N N . ALA A 1 99 ? 1.215 11.445 22.242 1.00 94.94 99 ALA A N 1
ATOM 822 C CA . ALA A 1 99 ? 0.840 12.470 21.274 1.00 94.94 99 ALA A CA 1
ATOM 823 C C . ALA A 1 99 ? 0.895 13.871 21.900 1.00 94.94 99 ALA A C 1
ATOM 825 O O . ALA A 1 99 ? 1.479 14.788 21.322 1.00 94.94 99 ALA A O 1
ATOM 826 N N . ALA A 1 100 ? 0.348 14.032 23.110 1.00 92.81 100 ALA A N 1
ATOM 827 C CA . ALA A 1 100 ? 0.327 15.306 23.819 1.00 92.81 100 ALA A CA 1
ATOM 828 C C . ALA A 1 100 ? 1.740 15.810 24.159 1.00 92.81 100 ALA A C 1
ATOM 830 O O . ALA A 1 100 ? 2.076 16.939 23.794 1.00 92.81 100 ALA A O 1
ATOM 831 N N . TRP A 1 101 ? 2.573 14.980 24.798 1.00 91.12 101 TRP A N 1
ATOM 832 C CA . TRP A 1 101 ? 3.843 15.418 25.401 1.00 91.12 101 TRP A CA 1
ATOM 833 C C . TRP A 1 101 ? 5.114 14.787 24.822 1.00 91.12 101 TRP A C 1
ATOM 835 O O . TRP A 1 101 ? 6.183 15.372 24.950 1.00 91.12 101 TRP A O 1
ATOM 845 N N . GLY A 1 102 ? 5.028 13.606 24.214 1.00 89.81 102 GLY A N 1
ATOM 846 C CA . GLY A 1 102 ? 6.177 12.883 23.652 1.00 89.81 102 GLY A CA 1
ATOM 847 C C . GLY A 1 102 ? 6.479 13.221 22.190 1.00 89.81 102 GLY A C 1
ATOM 848 O O . GLY A 1 102 ? 7.630 13.150 21.773 1.00 89.81 102 GLY A O 1
ATOM 849 N N . PHE A 1 103 ? 5.467 13.613 21.415 1.00 91.50 103 PHE A N 1
ATOM 850 C CA . PHE A 1 103 ? 5.599 13.921 19.993 1.00 91.50 103 PHE A CA 1
ATOM 851 C C . PHE A 1 103 ? 5.465 15.419 19.732 1.00 91.50 103 PHE A C 1
ATOM 853 O O . PHE A 1 103 ? 4.518 16.076 20.163 1.00 91.50 103 PHE A O 1
ATOM 860 N N . GLN A 1 104 ? 6.405 15.949 18.959 1.00 88.56 104 GLN A N 1
ATOM 861 C CA . GLN A 1 104 ? 6.473 17.358 18.583 1.00 88.56 104 GLN A CA 1
ATOM 862 C C . GLN A 1 104 ? 6.430 17.504 17.063 1.00 88.56 104 GLN A C 1
ATOM 864 O O . GLN A 1 104 ? 7.168 16.814 16.350 1.00 88.56 104 GLN A O 1
ATOM 869 N N . ARG A 1 105 ? 5.582 18.424 16.599 1.00 87.31 105 ARG A N 1
ATOM 870 C CA . ARG A 1 105 ? 5.490 18.840 15.201 1.00 87.31 105 ARG A CA 1
ATOM 871 C C . ARG A 1 105 ? 6.836 19.365 14.695 1.00 87.31 105 ARG A C 1
ATOM 873 O O . ARG A 1 105 ? 7.584 19.982 15.448 1.00 87.31 105 ARG A O 1
ATOM 880 N N . ASP A 1 106 ? 7.139 19.070 13.438 1.00 84.81 106 ASP A N 1
ATOM 881 C CA . ASP A 1 106 ? 8.372 19.409 12.713 1.00 84.81 106 ASP A CA 1
ATOM 882 C C . ASP A 1 106 ? 9.655 18.756 13.266 1.00 84.81 106 ASP A C 1
ATOM 884 O O . ASP A 1 106 ? 10.732 18.933 12.705 1.00 84.81 106 ASP A O 1
ATOM 888 N N . ALA A 1 107 ? 9.544 17.941 14.321 1.00 80.50 107 ALA A N 1
ATOM 889 C CA . ALA A 1 107 ? 10.621 17.090 14.824 1.00 80.50 107 ALA A CA 1
ATOM 890 C C . ALA A 1 107 ? 10.315 15.605 14.595 1.00 80.50 107 ALA A C 1
ATOM 892 O O . ALA A 1 107 ? 11.127 14.880 14.033 1.00 80.50 107 ALA A O 1
ATOM 893 N N . HIS A 1 108 ? 9.128 15.153 15.006 1.00 89.31 108 HIS A N 1
ATOM 894 C CA . HIS A 1 108 ? 8.735 13.741 14.952 1.00 89.31 108 HIS A CA 1
ATOM 895 C C . HIS A 1 108 ? 7.719 13.453 13.841 1.00 89.31 108 HIS A C 1
ATOM 897 O O . HIS A 1 108 ? 7.677 12.350 13.301 1.0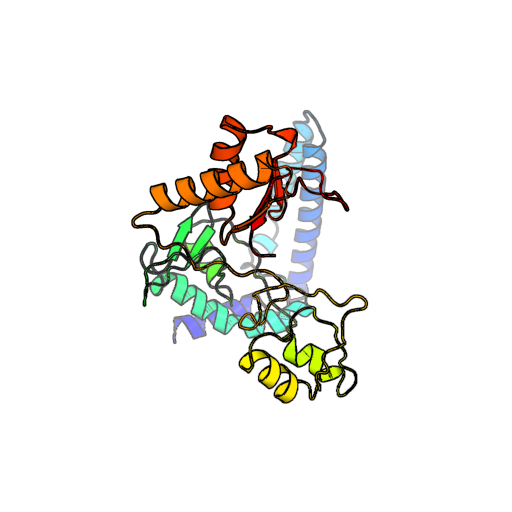0 89.31 108 HIS A O 1
ATOM 903 N N . TYR A 1 109 ? 6.890 14.439 13.502 1.00 91.19 109 TYR A N 1
ATOM 904 C CA . TYR A 1 109 ? 5.893 14.367 12.438 1.00 91.19 109 TYR A CA 1
ATOM 905 C C . TYR A 1 109 ? 5.698 15.748 11.808 1.00 91.19 109 TYR A C 1
ATOM 907 O O . TYR A 1 109 ? 5.940 16.766 12.455 1.00 91.19 109 TYR A O 1
ATOM 915 N N . ALA A 1 110 ? 5.221 15.787 10.569 1.00 89.88 110 ALA A N 1
ATOM 916 C CA . ALA A 1 110 ? 4.786 16.998 9.882 1.00 89.88 110 ALA A CA 1
ATOM 917 C C . ALA A 1 110 ? 3.272 16.968 9.636 1.00 89.88 110 ALA A C 1
ATOM 919 O O . ALA A 1 110 ? 2.655 15.901 9.614 1.00 89.88 110 ALA A O 1
ATOM 920 N N . VAL A 1 111 ? 2.680 18.142 9.412 1.00 91.31 111 VAL A N 1
ATOM 921 C CA . VAL A 1 111 ? 1.291 18.275 8.953 1.00 91.31 111 VAL A CA 1
ATOM 922 C C . VAL A 1 111 ? 1.307 18.672 7.482 1.00 91.31 111 VAL A C 1
ATOM 924 O O . VAL A 1 111 ? 1.750 19.767 7.141 1.00 91.31 111 VAL A O 1
ATOM 927 N N . MET A 1 112 ? 0.821 17.797 6.603 1.00 86.94 112 MET A N 1
ATOM 928 C CA . MET A 1 112 ? 0.779 18.031 5.157 1.00 86.94 112 MET A CA 1
ATOM 929 C C . MET A 1 112 ? -0.598 17.687 4.605 1.00 86.94 112 MET A C 1
ATOM 931 O O . MET A 1 112 ? -1.102 16.594 4.841 1.00 86.94 112 MET A O 1
ATOM 935 N N . ASN A 1 113 ? -1.209 18.610 3.857 1.00 87.19 113 ASN A N 1
ATOM 936 C CA . ASN A 1 113 ? -2.542 18.429 3.262 1.00 87.19 113 ASN A CA 1
ATOM 937 C C . ASN A 1 113 ? -3.605 17.967 4.281 1.00 87.19 113 ASN A C 1
ATOM 939 O O . ASN A 1 113 ? -4.432 17.111 3.981 1.00 87.19 113 ASN A O 1
ATOM 943 N N . GLY A 1 114 ? -3.540 18.494 5.509 1.00 86.50 114 GLY A N 1
ATOM 944 C CA . GLY A 1 114 ? -4.443 18.113 6.599 1.00 86.50 114 GLY A CA 1
ATOM 945 C C . GLY A 1 114 ? -4.187 16.725 7.201 1.00 86.50 114 GLY A C 1
ATOM 946 O O . GLY A 1 114 ? -5.026 16.246 7.955 1.00 86.50 114 GLY A O 1
ATOM 947 N N . LYS A 1 115 ? -3.052 16.078 6.896 1.00 90.12 115 LYS A N 1
ATOM 948 C CA . LYS A 1 115 ? -2.673 14.755 7.414 1.00 90.12 115 LYS A CA 1
ATOM 949 C C . LYS A 1 115 ? -1.379 14.797 8.217 1.00 90.12 115 LYS A C 1
ATOM 951 O O . LYS A 1 115 ? -0.476 15.578 7.920 1.00 90.12 115 LYS A O 1
ATOM 956 N N . ILE A 1 116 ? -1.290 13.916 9.209 1.00 93.50 116 ILE A N 1
ATOM 957 C CA . ILE A 1 116 ? -0.066 13.661 9.972 1.00 93.50 116 ILE A CA 1
ATOM 958 C C . ILE A 1 116 ? 0.849 12.767 9.136 1.00 93.50 116 ILE A C 1
ATOM 960 O O . ILE A 1 116 ? 0.442 11.686 8.718 1.00 93.50 116 ILE A O 1
ATOM 964 N N . VAL A 1 117 ? 2.085 13.209 8.910 1.00 91.31 117 VAL A N 1
ATOM 965 C CA . VAL A 1 117 ? 3.116 12.456 8.189 1.00 91.31 117 VAL A CA 1
ATOM 966 C C . VAL A 1 117 ? 4.293 12.196 9.129 1.00 91.31 117 VAL A C 1
ATOM 968 O O . VAL A 1 117 ? 4.943 13.158 9.548 1.00 91.31 117 VAL A O 1
ATOM 971 N N . PRO A 1 118 ? 4.597 10.932 9.470 1.00 90.19 118 PRO A N 1
ATOM 972 C CA . PRO A 1 118 ? 5.772 10.591 10.265 1.00 90.19 118 PRO A CA 1
ATOM 973 C C . PRO A 1 118 ? 7.077 11.080 9.630 1.00 90.19 118 PRO A C 1
ATOM 975 O O . PRO A 1 118 ? 7.255 11.004 8.413 1.00 90.19 118 PRO A O 1
ATOM 978 N N . ILE A 1 119 ? 8.007 11.546 10.462 1.00 81.56 119 ILE A N 1
ATOM 979 C CA . ILE A 1 119 ? 9.381 11.860 10.061 1.00 81.56 119 ILE A CA 1
ATOM 980 C C . ILE A 1 119 ? 10.283 10.761 10.618 1.00 81.56 119 ILE A C 1
ATOM 982 O O . ILE A 1 119 ? 10.222 10.455 11.810 1.00 81.56 119 ILE A O 1
ATOM 986 N N . ASN A 1 120 ? 11.171 10.199 9.795 1.00 77.31 120 ASN A N 1
ATOM 987 C CA . ASN A 1 120 ? 12.222 9.304 10.286 1.00 77.31 120 ASN A CA 1
ATOM 988 C C . ASN A 1 120 ? 13.332 10.106 10.998 1.00 77.31 120 ASN A C 1
ATOM 990 O O . ASN A 1 120 ? 14.453 10.246 10.504 1.00 77.31 120 ASN A O 1
ATOM 994 N N . PHE A 1 121 ? 12.995 10.674 12.157 1.00 70.69 121 PHE A N 1
ATOM 995 C CA . PHE A 1 121 ? 13.806 11.653 12.885 1.00 70.69 121 PHE A CA 1
ATOM 996 C C . PHE A 1 121 ? 15.102 11.081 13.472 1.00 70.69 121 PHE A C 1
ATOM 998 O O . PHE A 1 121 ? 16.022 11.839 13.763 1.00 70.69 121 PHE A O 1
ATOM 1005 N N . LYS A 1 122 ? 15.185 9.756 13.659 1.00 70.75 122 LYS A N 1
ATOM 1006 C CA . LYS A 1 122 ? 16.377 9.098 14.217 1.00 70.75 122 LYS A CA 1
ATOM 1007 C C . LYS A 1 122 ? 17.483 8.872 13.190 1.00 70.75 122 LYS A C 1
ATOM 1009 O O . LYS A 1 122 ? 18.631 8.713 13.590 1.00 70.75 122 LYS A O 1
ATOM 1014 N N . GLU A 1 123 ? 17.150 8.827 11.902 1.00 59.28 123 GLU A N 1
ATOM 1015 C CA . GLU A 1 123 ? 18.090 8.379 10.870 1.00 59.28 123 GLU A CA 1
ATOM 1016 C C . GLU A 1 123 ? 18.247 9.395 9.740 1.00 59.28 123 GLU A C 1
ATOM 1018 O O . GLU A 1 123 ? 19.358 9.827 9.450 1.00 59.28 123 GLU A O 1
ATOM 1023 N N . THR A 1 124 ? 17.151 9.763 9.074 1.00 61.94 124 THR A N 1
ATOM 1024 C CA . THR A 1 124 ? 17.222 10.404 7.748 1.00 61.94 124 THR A CA 1
ATOM 1025 C C . THR A 1 124 ? 16.455 11.718 7.645 1.00 61.94 124 THR A C 1
ATOM 1027 O O . THR A 1 124 ? 16.684 12.478 6.709 1.00 61.94 124 THR A O 1
ATOM 1030 N N . GLY A 1 125 ? 15.521 11.987 8.562 1.00 71.69 125 GLY A N 1
ATOM 1031 C CA . GLY A 1 125 ? 14.604 13.127 8.477 1.00 71.69 125 GLY A CA 1
ATOM 1032 C C . GLY A 1 125 ? 13.601 13.038 7.319 1.00 71.69 125 GLY A C 1
ATOM 1033 O O . GLY A 1 125 ? 12.892 14.004 7.049 1.00 71.69 125 GLY A O 1
ATOM 1034 N N . VAL A 1 126 ? 13.527 11.898 6.621 1.00 75.75 126 VAL A N 1
ATOM 1035 C CA . VAL A 1 126 ? 12.622 11.706 5.481 1.00 75.75 126 VAL A CA 1
ATOM 1036 C C . VAL A 1 126 ? 11.179 11.564 5.963 1.00 75.75 126 VAL A C 1
ATOM 1038 O O . VAL A 1 126 ? 10.895 10.871 6.942 1.00 75.75 126 VAL A O 1
ATOM 1041 N N . LEU A 1 127 ? 10.266 12.206 5.234 1.00 79.31 127 LEU A N 1
ATOM 1042 C CA . LEU A 1 127 ? 8.823 12.105 5.425 1.00 79.31 127 LEU A CA 1
ATOM 1043 C C . LEU A 1 127 ? 8.303 10.753 4.922 1.00 79.31 127 LEU A C 1
ATOM 1045 O O . LEU A 1 127 ? 8.495 10.395 3.760 1.00 79.31 127 LEU A O 1
ATOM 1049 N N . GLN A 1 128 ? 7.600 10.018 5.779 1.00 83.56 128 GLN A N 1
ATOM 1050 C CA . GLN A 1 128 ? 7.023 8.710 5.469 1.00 83.56 128 GLN A CA 1
ATOM 1051 C C . GLN A 1 128 ? 5.528 8.850 5.157 1.00 83.56 128 GLN A C 1
ATOM 1053 O O . GLN A 1 128 ? 4.670 8.452 5.939 1.00 83.56 128 GLN A O 1
ATOM 1058 N N . SER A 1 129 ? 5.203 9.423 3.995 1.00 82.69 129 SER A N 1
ATOM 1059 C CA . SER A 1 129 ? 3.829 9.785 3.593 1.00 82.69 129 SER A CA 1
ATOM 1060 C C . SER A 1 129 ? 2.827 8.627 3.529 1.00 82.69 129 SER A C 1
ATOM 1062 O O . SER A 1 129 ? 1.623 8.866 3.570 1.00 82.69 129 SER A O 1
ATOM 1064 N N . TYR A 1 130 ? 3.305 7.387 3.421 1.00 80.56 130 TYR A N 1
ATOM 1065 C CA . TYR A 1 130 ? 2.469 6.183 3.347 1.00 80.56 130 TYR A CA 1
ATOM 1066 C C . TYR A 1 130 ? 2.369 5.426 4.675 1.00 80.56 130 TYR A C 1
ATOM 1068 O O . TYR A 1 130 ? 1.718 4.386 4.739 1.00 80.56 130 TYR A O 1
ATOM 1076 N N . MET A 1 131 ? 3.034 5.911 5.725 1.00 82.88 131 MET A N 1
ATOM 1077 C CA . MET A 1 131 ? 3.034 5.266 7.030 1.00 82.88 131 MET A CA 1
ATOM 1078 C C . MET A 1 131 ? 1.981 5.900 7.936 1.00 82.88 131 MET A C 1
ATOM 1080 O O . MET A 1 131 ? 1.909 7.119 8.069 1.00 82.88 131 MET A O 1
ATOM 1084 N N . VAL A 1 132 ? 1.200 5.051 8.598 1.00 86.00 132 VAL A N 1
ATOM 1085 C CA . VAL A 1 132 ? 0.250 5.434 9.645 1.00 86.00 132 VAL A CA 1
ATOM 1086 C C . VAL A 1 132 ? 0.683 4.741 10.931 1.00 86.00 132 VAL A C 1
ATOM 1088 O O . VAL A 1 132 ? 1.053 3.566 10.902 1.00 86.00 132 VAL A O 1
ATOM 1091 N N . TRP A 1 133 ? 0.682 5.464 12.050 1.00 88.19 133 TRP A N 1
ATOM 1092 C CA . TRP A 1 133 ? 0.974 4.867 13.348 1.00 88.19 133 TRP A CA 1
ATOM 1093 C C . TRP A 1 133 ? -0.286 4.219 13.924 1.00 88.19 133 TRP A C 1
ATOM 1095 O O . TRP A 1 133 ? -1.372 4.792 13.859 1.00 88.19 133 TRP A O 1
ATOM 1105 N N . SER A 1 134 ? -0.127 3.013 14.467 1.00 86.88 134 SER A N 1
ATOM 1106 C CA . SER A 1 134 ? -1.210 2.195 15.015 1.00 86.88 134 SER A CA 1
ATOM 1107 C C . SER A 1 134 ? -1.673 2.664 16.398 1.00 86.88 134 SER A C 1
ATOM 1109 O O . SER A 1 134 ? -1.112 3.596 16.985 1.00 86.88 134 SER A O 1
ATOM 1111 N N . ASP A 1 135 ? -2.689 1.977 16.927 1.00 87.81 135 ASP A N 1
ATOM 1112 C CA . ASP A 1 135 ? -3.158 2.088 18.309 1.00 87.81 135 ASP A CA 1
ATOM 1113 C C . ASP A 1 135 ? -3.638 3.508 18.659 1.00 87.81 135 ASP A C 1
ATOM 1115 O O . ASP A 1 135 ? -3.367 4.051 19.737 1.00 87.81 135 ASP A O 1
ATOM 1119 N N . GLY A 1 136 ? -4.304 4.148 17.702 1.00 89.81 136 GLY A N 1
ATOM 1120 C CA . GLY A 1 136 ? -4.846 5.498 17.823 1.00 89.81 136 GLY A CA 1
ATOM 1121 C C . GLY A 1 136 ? -3.819 6.640 17.820 1.00 89.81 136 GLY A C 1
ATOM 1122 O O . GLY A 1 136 ? -4.221 7.796 17.944 1.00 89.81 136 GLY A O 1
ATOM 1123 N N . LEU A 1 137 ? -2.504 6.390 17.704 1.00 93.38 137 LEU A N 1
ATOM 1124 C CA . LEU A 1 137 ? -1.496 7.458 17.831 1.00 93.38 137 LEU A CA 1
ATOM 1125 C C . LEU A 1 137 ? -1.670 8.551 16.767 1.00 93.38 137 LEU A C 1
ATOM 1127 O O . LEU A 1 137 ? -1.619 9.739 17.091 1.00 93.38 137 LEU A O 1
ATOM 1131 N N . THR A 1 138 ? -1.910 8.167 15.509 1.00 93.00 138 THR A N 1
ATOM 1132 C CA . THR A 1 138 ? -2.182 9.132 14.435 1.00 93.00 138 THR A CA 1
ATOM 1133 C C . THR A 1 138 ? -3.440 9.953 14.730 1.00 93.00 138 THR A C 1
ATOM 1135 O O . THR A 1 138 ? -3.409 11.170 14.560 1.00 93.00 138 THR A O 1
ATOM 1138 N N . GLN A 1 139 ? -4.502 9.333 15.247 1.00 94.00 139 GLN A N 1
ATOM 1139 C CA . GLN A 1 139 ? -5.752 10.005 15.613 1.00 94.00 139 GLN A CA 1
ATOM 1140 C C . GLN A 1 139 ? -5.541 11.008 16.752 1.00 94.00 139 GLN A C 1
ATOM 1142 O O . GLN A 1 139 ? -6.021 12.137 16.677 1.00 94.00 139 GLN A O 1
ATOM 1147 N N . PHE A 1 140 ? -4.767 10.656 17.782 1.00 95.12 140 PHE A N 1
ATOM 1148 C CA . PHE A 1 140 ? -4.453 11.592 18.866 1.00 95.12 140 PHE A CA 1
ATOM 1149 C C . PHE A 1 140 ? -3.585 12.767 18.404 1.00 95.12 140 PHE A C 1
ATOM 1151 O O . PHE A 1 140 ? -3.748 13.880 18.904 1.00 95.12 140 PHE A O 1
ATOM 1158 N N . LEU A 1 141 ? -2.697 12.559 17.429 1.00 95.19 141 LEU A N 1
ATOM 1159 C CA . LEU A 1 141 ? -1.947 13.650 16.801 1.00 95.19 141 LEU A CA 1
ATOM 1160 C C . LEU A 1 141 ? -2.835 14.530 15.915 1.00 95.19 141 LEU A C 1
ATOM 1162 O O . LEU A 1 141 ? -2.697 15.750 15.948 1.00 95.19 141 LEU A O 1
ATOM 1166 N N . GLN A 1 142 ? -3.783 13.944 15.177 1.00 94.25 142 GLN A N 1
ATOM 1167 C CA . GLN A 1 142 ? -4.803 14.698 14.443 1.00 94.25 142 GLN A CA 1
ATOM 1168 C C . GLN A 1 142 ? -5.629 15.566 15.398 1.00 94.25 142 GLN A C 1
ATOM 1170 O O . GLN A 1 142 ? -5.773 16.761 15.155 1.00 94.25 142 GLN A O 1
ATOM 1175 N N . LEU A 1 143 ? -6.080 15.001 16.525 1.00 93.81 143 LEU A N 1
ATOM 1176 C CA . LEU A 1 143 ? -6.782 15.737 17.580 1.00 93.81 143 LEU A CA 1
ATOM 1177 C C . LEU A 1 143 ? -5.940 16.882 18.148 1.00 93.81 143 LEU A C 1
ATOM 1179 O O . LEU A 1 143 ? -6.437 17.998 18.277 1.00 93.81 143 LEU A O 1
ATOM 1183 N N . LYS A 1 144 ? -4.664 16.622 18.457 1.00 93.94 144 LYS A N 1
ATOM 1184 C CA . LYS A 1 144 ? -3.725 17.634 18.960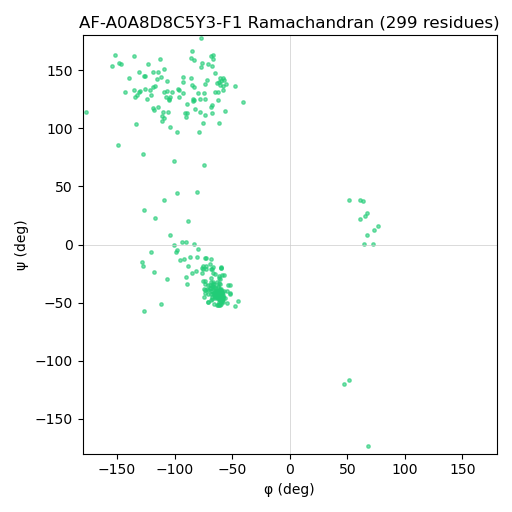 1.00 93.94 144 LYS A CA 1
ATOM 1185 C C . LYS A 1 144 ? -3.578 18.821 18.006 1.00 93.94 144 LYS A C 1
ATOM 1187 O O . LYS A 1 144 ? -3.491 19.956 18.464 1.00 93.94 144 LYS A O 1
ATOM 1192 N N . GLU A 1 145 ? -3.546 18.563 16.703 1.00 92.06 145 GLU A N 1
ATOM 1193 C CA . GLU A 1 145 ? -3.383 19.587 15.663 1.00 92.06 145 GLU A CA 1
ATOM 1194 C C . GLU A 1 145 ? -4.723 20.167 15.165 1.00 92.06 145 GLU A C 1
ATOM 1196 O O . GLU A 1 145 ? -4.728 20.998 14.258 1.00 92.06 145 GLU A O 1
ATOM 1201 N N . GLY A 1 146 ? -5.861 19.744 15.731 1.00 90.38 146 GLY A N 1
ATOM 1202 C CA . GLY A 1 146 ? -7.194 20.198 15.319 1.00 90.38 146 GLY A CA 1
ATOM 1203 C C . GLY A 1 146 ? -7.601 19.750 13.909 1.00 90.38 146 GLY A C 1
ATOM 1204 O O . GLY A 1 146 ? -8.376 20.433 13.241 1.00 90.38 146 GLY A O 1
ATOM 1205 N N . LEU A 1 147 ? -7.053 18.631 13.433 1.00 91.06 147 LEU A N 1
ATOM 1206 C CA . LEU A 1 147 ? -7.335 18.057 12.119 1.00 91.06 147 LEU A CA 1
ATOM 1207 C C . LEU A 1 147 ? -8.579 17.161 12.156 1.00 91.06 147 LEU A C 1
ATOM 1209 O O . LEU A 1 147 ? -8.986 16.666 13.209 1.00 91.06 147 LEU A O 1
ATOM 1213 N N . CYS A 1 148 ? -9.166 16.916 10.982 1.00 87.19 148 CYS A N 1
ATOM 1214 C CA . CYS A 1 148 ? -10.202 15.898 10.840 1.00 87.19 148 CYS A CA 1
ATOM 1215 C C . CYS A 1 148 ? -9.606 14.522 11.176 1.00 87.19 148 CYS A C 1
ATOM 1217 O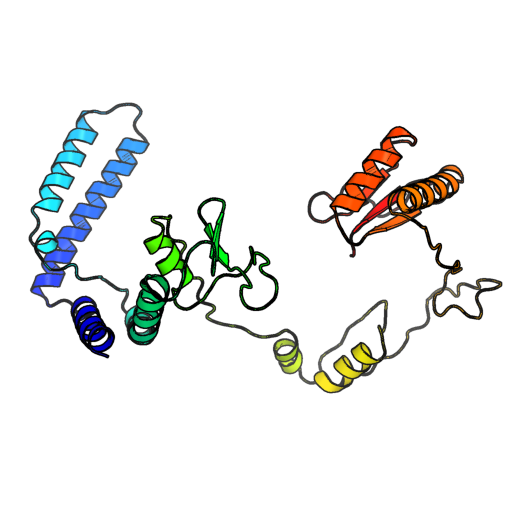 O . CYS A 1 148 ? -8.517 14.189 10.703 1.00 87.19 148 CYS A O 1
ATOM 1219 N N . MET A 1 149 ? -10.297 13.755 12.018 1.00 85.69 149 MET A N 1
ATOM 1220 C CA . MET A 1 149 ? -9.849 12.420 12.399 1.00 85.69 149 MET A CA 1
ATOM 1221 C C . MET A 1 149 ? -10.190 11.409 11.313 1.00 85.69 149 MET A C 1
ATOM 1223 O O . MET A 1 149 ? -11.347 11.299 10.905 1.00 85.69 149 MET A O 1
ATOM 1227 N N . ASP A 1 150 ? -9.196 10.622 10.923 1.00 85.25 150 ASP A N 1
ATOM 1228 C CA . ASP A 1 150 ? -9.413 9.451 10.083 1.00 85.25 150 ASP A CA 1
ATOM 1229 C C . ASP A 1 150 ? -9.780 8.236 10.955 1.00 85.25 150 ASP A C 1
ATOM 1231 O O . ASP A 1 150 ? -9.221 8.069 12.049 1.00 85.25 150 ASP A O 1
ATOM 1235 N N . PRO A 1 151 ? -10.681 7.348 10.492 1.00 83.06 151 PRO A N 1
ATOM 1236 C CA . PRO A 1 151 ? -10.988 6.119 11.213 1.00 83.06 151 PRO A CA 1
ATOM 1237 C C . PRO A 1 151 ? -9.727 5.262 11.378 1.00 83.06 151 PRO A C 1
ATOM 1239 O O . PRO A 1 151 ? -8.897 5.159 10.472 1.00 83.06 151 PRO A O 1
ATOM 1242 N N . GLU A 1 152 ? -9.578 4.634 12.543 1.00 81.56 152 GLU A N 1
ATOM 1243 C CA . GLU A 1 152 ? -8.460 3.728 12.795 1.00 81.56 152 GLU A CA 1
ATOM 1244 C C . GLU A 1 152 ? -8.584 2.476 11.915 1.00 81.56 152 GLU A C 1
ATOM 1246 O O . GLU A 1 152 ? -9.563 1.731 11.988 1.00 81.56 152 GLU A O 1
ATOM 1251 N N . ALA A 1 153 ? -7.579 2.235 11.071 1.00 72.44 153 ALA A N 1
ATOM 1252 C CA . ALA A 1 153 ? -7.501 1.025 10.268 1.00 72.44 153 ALA A CA 1
ATOM 1253 C C . ALA A 1 153 ? -6.986 -0.133 11.134 1.00 72.44 153 ALA A C 1
ATOM 1255 O O . ALA A 1 153 ? -5.782 -0.302 11.324 1.00 72.44 153 ALA A O 1
ATOM 1256 N N . VAL A 1 154 ? -7.902 -0.948 11.655 1.00 71.25 154 VAL A N 1
ATOM 1257 C CA . VAL A 1 154 ? -7.556 -2.151 12.422 1.00 71.25 154 VAL A CA 1
ATOM 1258 C C . VAL A 1 154 ? -7.419 -3.335 11.464 1.00 71.25 154 VAL A C 1
ATOM 1260 O O . VAL A 1 154 ? -8.397 -3.789 10.872 1.00 71.25 154 VAL A O 1
ATOM 1263 N N . SER A 1 155 ? -6.203 -3.866 11.307 1.00 68.06 155 SER A N 1
ATOM 1264 C CA . SER A 1 155 ? -5.995 -5.115 10.566 1.00 68.06 155 SER A CA 1
ATOM 1265 C C . SER A 1 155 ? -6.441 -6.297 11.429 1.00 68.06 155 SER A C 1
ATOM 1267 O O . SER A 1 155 ? -5.758 -6.678 12.377 1.00 68.06 155 SER A O 1
ATOM 1269 N N . THR A 1 156 ? -7.603 -6.874 11.121 1.00 74.06 156 THR A N 1
ATOM 1270 C CA . THR A 1 156 ? -8.137 -8.039 11.850 1.00 74.06 156 THR A CA 1
ATOM 1271 C C . THR A 1 156 ? -7.419 -9.330 11.478 1.00 74.06 156 THR A C 1
ATOM 1273 O O . THR A 1 156 ? -7.296 -10.245 12.291 1.00 74.06 156 THR A O 1
ATOM 1276 N N . ASN A 1 157 ? -6.959 -9.426 10.231 1.00 80.06 157 ASN A N 1
ATOM 1277 C CA . ASN A 1 157 ? -6.338 -10.619 9.688 1.00 80.06 157 ASN A CA 1
ATOM 1278 C C . ASN A 1 157 ? -5.192 -10.233 8.758 1.00 80.06 157 ASN A C 1
ATOM 1280 O O . ASN A 1 157 ? -5.352 -9.430 7.841 1.00 80.06 157 ASN A O 1
ATOM 1284 N N . PHE A 1 158 ? -4.049 -10.876 8.964 1.00 84.50 158 PHE A N 1
ATOM 1285 C CA . PHE A 1 158 ? -2.890 -10.767 8.096 1.00 84.50 158 PHE A CA 1
ATOM 1286 C C . PHE A 1 158 ? -2.314 -12.160 7.853 1.00 84.50 158 PHE A C 1
ATOM 1288 O O . PHE A 1 158 ? -2.114 -12.938 8.788 1.00 84.50 158 PHE A O 1
ATOM 1295 N N . ILE A 1 159 ? -2.028 -12.476 6.593 1.00 88.25 159 ILE A N 1
ATOM 1296 C CA . ILE A 1 159 ? -1.249 -13.651 6.211 1.00 88.25 159 ILE A CA 1
ATOM 1297 C C . ILE A 1 159 ? -0.231 -13.220 5.160 1.00 88.25 159 ILE A C 1
ATOM 1299 O O . ILE A 1 159 ? -0.583 -12.596 4.164 1.00 88.25 159 ILE A O 1
ATOM 1303 N N . SER A 1 160 ? 1.045 -13.528 5.388 1.00 89.75 160 SER A N 1
ATOM 1304 C CA . SER A 1 160 ? 2.078 -13.277 4.383 1.00 89.75 160 SER A CA 1
ATOM 1305 C C . SER A 1 160 ? 1.919 -14.243 3.209 1.00 89.75 160 SER A C 1
ATOM 1307 O O . SER A 1 160 ? 1.424 -15.358 3.386 1.00 89.75 160 SER A O 1
ATOM 1309 N N . ASN A 1 161 ? 2.412 -13.869 2.025 1.00 89.88 161 ASN A N 1
ATOM 1310 C CA . ASN A 1 161 ? 2.409 -14.761 0.859 1.00 89.88 161 ASN A CA 1
ATOM 1311 C C . ASN A 1 161 ? 3.086 -16.104 1.173 1.00 89.88 161 ASN A C 1
ATOM 1313 O O . ASN A 1 161 ? 2.561 -17.156 0.822 1.00 89.88 161 ASN A O 1
ATOM 1317 N N . VAL A 1 162 ? 4.192 -16.083 1.925 1.00 90.25 162 VAL A N 1
ATOM 1318 C CA . VAL A 1 162 ? 4.890 -17.304 2.354 1.00 90.25 162 VAL A CA 1
ATOM 1319 C C . VAL A 1 162 ? 3.985 -18.207 3.178 1.00 90.25 162 VAL A C 1
ATOM 1321 O O . VAL A 1 162 ? 3.844 -19.391 2.874 1.00 90.25 162 VAL A O 1
ATOM 1324 N N . SER A 1 163 ? 3.338 -17.658 4.204 1.00 89.81 163 SER A N 1
ATOM 1325 C CA . SER A 1 163 ? 2.426 -18.428 5.048 1.00 89.81 163 SER A CA 1
ATOM 1326 C C . SER A 1 163 ? 1.198 -18.903 4.274 1.00 89.81 163 SER A C 1
ATOM 1328 O O . SER A 1 163 ? 0.744 -20.023 4.491 1.00 89.81 163 SER A O 1
ATOM 1330 N N . PHE A 1 164 ? 0.679 -18.090 3.352 1.00 93.44 164 PHE A N 1
ATOM 1331 C CA . PHE A 1 164 ? -0.450 -18.444 2.500 1.00 93.44 164 PHE A CA 1
ATOM 1332 C C . PHE A 1 164 ? -0.124 -19.644 1.606 1.00 93.44 164 PHE A C 1
ATOM 1334 O O . PHE A 1 164 ? -0.841 -20.643 1.651 1.00 93.44 164 PHE A O 1
ATOM 1341 N N . PHE A 1 165 ? 0.989 -19.599 0.868 1.00 92.75 165 PHE A N 1
ATOM 1342 C CA . PHE A 1 165 ? 1.387 -20.687 -0.028 1.00 92.75 165 PHE A CA 1
ATOM 1343 C C . PHE A 1 165 ? 1.802 -21.958 0.721 1.00 92.75 165 PHE A C 1
ATOM 1345 O O . PHE A 1 165 ? 1.477 -23.057 0.277 1.00 92.75 165 PHE A O 1
ATOM 1352 N N . LYS A 1 166 ? 2.398 -21.846 1.917 1.00 89.69 166 LYS A N 1
ATOM 1353 C CA . LYS A 1 166 ? 2.709 -23.016 2.761 1.00 89.69 166 LYS A CA 1
ATOM 1354 C C . LYS A 1 166 ? 1.483 -23.867 3.108 1.00 89.69 166 LYS A C 1
ATOM 1356 O O . LYS A 1 166 ? 1.620 -25.071 3.325 1.00 89.69 166 LYS A O 1
ATOM 1361 N N . ARG A 1 167 ? 0.274 -23.292 3.121 1.00 92.38 167 ARG A N 1
ATOM 1362 C CA . ARG A 1 167 ? -0.971 -24.044 3.378 1.00 92.38 167 ARG A CA 1
ATOM 1363 C C . ARG A 1 167 ? -1.278 -25.079 2.296 1.00 92.38 167 ARG A C 1
ATOM 1365 O O . ARG A 1 167 ? -1.934 -26.073 2.596 1.00 92.38 167 ARG A O 1
ATOM 1372 N N . TYR A 1 168 ? -0.778 -24.879 1.078 1.00 93.19 168 TYR A N 1
ATOM 1373 C CA . TYR A 1 168 ? -0.941 -25.817 -0.034 1.00 93.19 168 TYR A CA 1
ATOM 1374 C C . TYR A 1 168 ? 0.031 -27.002 0.043 1.00 93.19 168 TYR A C 1
ATOM 1376 O O . TYR A 1 168 ? -0.090 -27.938 -0.747 1.00 93.19 168 TYR A O 1
ATOM 1384 N N . ARG A 1 169 ? 0.942 -27.016 1.031 1.00 87.75 169 ARG A N 1
ATOM 1385 C CA . ARG A 1 169 ? 1.939 -28.074 1.248 1.00 87.75 169 ARG A CA 1
ATOM 1386 C C . ARG A 1 169 ? 2.707 -28.352 -0.050 1.00 87.75 169 ARG A C 1
ATOM 1388 O O . ARG A 1 169 ? 3.360 -27.455 -0.562 1.00 87.75 169 ARG A O 1
ATOM 1395 N N . SER A 1 170 ? 2.592 -29.562 -0.589 1.00 83.81 170 SER A N 1
ATOM 1396 C CA . SER A 1 170 ? 3.277 -30.009 -1.806 1.00 83.81 170 SER A CA 1
ATOM 1397 C C . SER A 1 170 ? 2.571 -29.608 -3.108 1.00 83.81 170 SER A C 1
ATOM 1399 O O . SER A 1 170 ? 3.058 -29.940 -4.180 1.00 83.81 170 SER A O 1
ATOM 1401 N N . ASN A 1 171 ? 1.438 -28.903 -3.040 1.00 89.75 171 ASN A N 1
ATOM 1402 C CA . ASN A 1 171 ? 0.651 -28.509 -4.211 1.00 89.75 171 ASN A CA 1
ATOM 1403 C C . ASN A 1 171 ? 0.950 -27.065 -4.640 1.00 89.75 171 ASN A C 1
ATOM 1405 O O . ASN A 1 171 ? 0.032 -26.284 -4.896 1.00 89.75 171 ASN A O 1
ATOM 1409 N N . VAL A 1 172 ? 2.231 -26.697 -4.677 1.00 91.31 172 VAL A N 1
ATOM 1410 C CA . VAL A 1 172 ? 2.692 -25.393 -5.166 1.00 91.31 172 VAL A CA 1
ATOM 1411 C C . VAL A 1 172 ? 3.405 -25.614 -6.492 1.00 91.31 172 VAL A C 1
ATOM 1413 O O . VAL A 1 172 ? 4.503 -26.159 -6.536 1.00 91.31 172 VAL A O 1
ATOM 1416 N N . PHE A 1 173 ? 2.768 -25.186 -7.577 1.00 91.00 173 PHE A N 1
ATOM 1417 C CA . PHE A 1 173 ? 3.317 -25.240 -8.929 1.00 91.00 173 PHE A CA 1
ATOM 1418 C C . PHE A 1 173 ? 3.256 -23.844 -9.536 1.00 91.00 173 PHE A C 1
ATOM 1420 O O . PHE A 1 173 ? 2.317 -23.090 -9.279 1.00 91.00 173 PHE A O 1
ATOM 1427 N N . GLY A 1 174 ? 4.249 -23.497 -10.345 1.00 90.12 174 GLY A N 1
ATOM 1428 C CA . GLY A 1 174 ? 4.324 -22.187 -10.971 1.00 90.12 174 GLY A CA 1
ATOM 1429 C C . GLY A 1 174 ? 5.127 -22.236 -12.256 1.00 90.12 174 GLY A C 1
ATOM 1430 O O . GLY A 1 174 ? 5.996 -23.088 -12.435 1.00 90.12 174 GLY A O 1
ATOM 1431 N N . LEU A 1 175 ? 4.818 -21.304 -13.148 1.00 92.31 175 LEU A N 1
ATOM 1432 C CA . LEU A 1 175 ? 5.571 -21.064 -14.367 1.00 92.31 175 LEU A CA 1
ATOM 1433 C C . LEU A 1 175 ? 6.141 -19.656 -14.284 1.00 92.31 175 LEU A C 1
ATOM 1435 O O . LEU A 1 175 ? 5.451 -18.720 -13.884 1.00 92.31 175 LEU A O 1
ATOM 1439 N N . THR A 1 176 ? 7.399 -19.513 -14.668 1.00 89.12 176 THR A N 1
ATOM 1440 C CA . THR A 1 176 ? 8.071 -18.221 -14.746 1.00 89.12 176 THR A CA 1
ATOM 1441 C C . THR A 1 176 ? 8.934 -18.183 -15.996 1.00 89.12 176 THR A C 1
ATOM 1443 O O . THR A 1 176 ? 9.518 -19.194 -16.391 1.00 89.12 176 THR A O 1
ATOM 1446 N N . GLY A 1 177 ? 9.004 -17.012 -16.631 1.00 84.88 177 GLY A N 1
ATOM 1447 C CA . GLY A 1 177 ? 9.924 -16.773 -17.743 1.00 84.88 177 GLY A CA 1
ATOM 1448 C C . GLY A 1 177 ? 11.382 -16.654 -17.292 1.00 84.88 177 GLY A C 1
ATOM 1449 O O . GLY A 1 177 ? 12.288 -16.807 -18.107 1.00 84.88 177 GLY A O 1
ATOM 1450 N N . THR A 1 178 ? 11.620 -16.406 -16.001 1.00 80.31 178 THR A N 1
ATOM 1451 C CA . THR A 1 178 ? 12.951 -16.251 -15.410 1.00 80.31 178 THR A CA 1
ATOM 1452 C C . THR A 1 178 ? 13.068 -17.112 -14.155 1.00 80.31 178 THR A C 1
ATOM 1454 O O . THR A 1 178 ? 12.209 -17.068 -13.278 1.00 80.31 178 THR A O 1
ATOM 1457 N N . LEU A 1 179 ? 14.146 -17.894 -14.033 1.00 75.06 179 LEU A N 1
ATOM 1458 C CA . LEU A 1 179 ? 14.446 -18.599 -12.777 1.00 75.06 179 LEU A CA 1
ATOM 1459 C C . LEU A 1 179 ? 14.970 -17.651 -11.685 1.00 75.06 179 LEU A C 1
ATOM 1461 O O . LEU A 1 179 ? 15.037 -18.035 -10.522 1.00 75.06 179 LEU A O 1
ATOM 1465 N N . GLY A 1 180 ? 15.311 -16.413 -12.054 1.00 81.06 180 GLY A N 1
ATOM 1466 C CA . GLY A 1 180 ? 15.901 -15.430 -11.154 1.00 81.06 180 GLY A CA 1
ATOM 1467 C C . GLY A 1 180 ? 17.313 -15.812 -10.709 1.00 81.06 180 GLY A C 1
ATOM 1468 O O . GLY A 1 180 ? 17.903 -16.785 -11.186 1.00 81.06 180 GLY A O 1
ATOM 1469 N N . GLU A 1 181 ? 17.855 -15.024 -9.786 1.00 82.75 181 GLU A N 1
ATOM 1470 C CA . GLU A 1 181 ? 19.142 -15.306 -9.152 1.00 82.75 181 GLU A CA 1
ATOM 1471 C C . GLU A 1 181 ? 19.079 -16.564 -8.274 1.00 82.75 181 GLU A C 1
ATOM 1473 O O . GLU A 1 181 ? 18.014 -16.969 -7.799 1.00 82.75 181 GLU A O 1
ATOM 1478 N N . GLU A 1 182 ? 20.243 -17.153 -7.995 1.00 85.81 182 GLU A N 1
ATOM 1479 C CA . GLU A 1 182 ? 20.383 -18.332 -7.129 1.00 85.81 182 GLU A CA 1
ATOM 1480 C C . GLU A 1 182 ? 19.735 -18.127 -5.747 1.00 85.81 182 GLU A C 1
ATOM 1482 O O . GLU A 1 182 ? 19.107 -19.035 -5.204 1.00 85.81 182 GLU A O 1
ATOM 1487 N N . SER A 1 183 ? 19.795 -16.904 -5.215 1.00 87.62 183 SER A N 1
ATOM 1488 C CA . SER A 1 183 ? 19.149 -16.505 -3.960 1.00 87.62 183 SER A CA 1
ATOM 1489 C C . SER A 1 183 ? 17.630 -16.727 -3.980 1.00 87.62 183 SER A C 1
ATOM 1491 O O . SER A 1 183 ? 17.057 -17.271 -3.032 1.00 87.62 183 SER A O 1
ATOM 1493 N N . THR A 1 184 ? 16.974 -16.364 -5.084 1.00 86.81 184 THR A N 1
ATOM 1494 C CA . THR A 1 184 ? 15.525 -16.520 -5.269 1.00 86.81 184 THR A CA 1
ATOM 1495 C C . THR A 1 184 ? 15.165 -17.993 -5.434 1.00 86.81 184 THR A C 1
ATOM 1497 O O . THR A 1 184 ? 14.221 -18.485 -4.815 1.00 86.81 184 THR A O 1
ATOM 1500 N N . GLN A 1 185 ? 15.964 -18.726 -6.208 1.00 88.69 185 GLN A N 1
ATOM 1501 C CA . GLN A 1 185 ? 15.808 -20.165 -6.415 1.00 88.69 185 GLN A CA 1
ATOM 1502 C C . GLN A 1 185 ? 15.910 -20.947 -5.097 1.00 88.69 185 GLN A C 1
ATOM 1504 O O . GLN A 1 185 ? 15.059 -21.788 -4.789 1.00 88.69 185 GLN A O 1
ATOM 1509 N N . GLN A 1 186 ? 16.915 -20.629 -4.281 1.00 89.25 186 GLN A N 1
ATOM 1510 C CA . GLN A 1 186 ? 17.119 -21.248 -2.976 1.00 89.25 186 GLN A CA 1
ATOM 1511 C C . GLN A 1 186 ? 16.003 -20.888 -1.990 1.00 89.25 186 GLN A C 1
ATOM 1513 O O . GLN A 1 186 ? 15.566 -21.735 -1.203 1.00 89.25 186 GLN A O 1
ATOM 1518 N N . PHE A 1 187 ? 15.497 -19.655 -2.042 1.00 90.31 187 PHE A N 1
ATOM 1519 C CA . PHE A 1 187 ? 14.342 -19.245 -1.250 1.00 90.31 187 PHE A CA 1
ATOM 1520 C C . PHE A 1 187 ? 13.105 -20.095 -1.575 1.00 90.31 187 PHE A C 1
ATOM 1522 O O . PHE A 1 187 ? 12.489 -20.644 -0.661 1.00 90.31 187 PHE A O 1
ATOM 1529 N N . LEU A 1 188 ? 12.771 -20.272 -2.858 1.00 90.38 188 LEU A N 1
ATOM 1530 C CA . LEU A 1 188 ? 11.617 -21.079 -3.272 1.00 90.38 188 LEU A CA 1
ATOM 1531 C C . LEU A 1 188 ? 11.756 -22.546 -2.839 1.00 90.38 188 LEU A C 1
ATOM 1533 O O . LEU A 1 188 ? 10.831 -23.101 -2.242 1.00 90.38 188 LEU A O 1
ATOM 1537 N N . ARG A 1 189 ? 12.935 -23.150 -3.042 1.00 90.38 189 ARG A N 1
ATOM 1538 C CA . ARG A 1 189 ? 13.226 -24.522 -2.592 1.00 90.38 189 ARG A CA 1
ATOM 1539 C C . ARG A 1 189 ? 13.099 -24.675 -1.079 1.00 90.38 189 ARG A C 1
ATOM 1541 O O . ARG A 1 189 ? 12.430 -25.590 -0.613 1.00 90.38 189 ARG A O 1
ATOM 1548 N N . SER A 1 190 ? 13.706 -23.778 -0.306 1.00 90.50 190 SER A N 1
ATOM 1549 C CA . SER A 1 190 ? 13.713 -23.877 1.161 1.00 90.50 190 SER A CA 1
ATOM 1550 C C . SER A 1 190 ? 12.352 -23.589 1.800 1.00 90.50 190 SER A C 1
ATOM 1552 O O . SER A 1 190 ? 12.008 -24.208 2.806 1.00 90.50 190 SER A O 1
ATOM 1554 N N . MET A 1 191 ? 11.562 -22.672 1.234 1.00 89.31 191 MET A N 1
ATOM 1555 C CA . MET A 1 191 ? 10.275 -22.277 1.814 1.00 89.31 191 MET A CA 1
ATOM 1556 C C . MET A 1 191 ? 9.104 -23.127 1.335 1.00 89.31 191 MET A C 1
ATOM 1558 O O . MET A 1 191 ? 8.176 -23.347 2.119 1.00 89.31 191 MET A O 1
ATOM 1562 N N . TYR A 1 192 ? 9.134 -23.582 0.081 1.00 90.62 192 TYR A N 1
ATOM 1563 C CA . TYR A 1 192 ? 8.010 -24.269 -0.557 1.00 90.62 192 TYR A CA 1
ATOM 1564 C C . TYR A 1 192 ? 8.335 -25.687 -1.040 1.00 90.62 192 TYR A C 1
ATOM 1566 O O . TYR A 1 192 ? 7.421 -26.388 -1.460 1.00 90.62 192 TYR A O 1
ATOM 1574 N N . GLY A 1 193 ? 9.594 -26.138 -0.980 1.00 88.69 193 GLY A N 1
ATOM 1575 C CA . GLY A 1 193 ? 9.978 -27.475 -1.451 1.00 88.69 193 GLY A CA 1
ATOM 1576 C C . GLY A 1 193 ? 9.804 -27.663 -2.960 1.00 88.69 193 GLY A C 1
ATOM 1577 O O . GLY A 1 193 ? 9.582 -28.781 -3.410 1.00 88.69 193 GLY A O 1
ATOM 1578 N N . THR A 1 194 ? 9.840 -26.576 -3.735 1.00 89.12 194 THR A N 1
ATOM 1579 C CA . THR A 1 194 ? 9.594 -26.606 -5.181 1.00 89.12 194 THR A CA 1
ATOM 1580 C C . THR A 1 194 ? 10.881 -26.837 -5.961 1.00 89.12 194 THR A C 1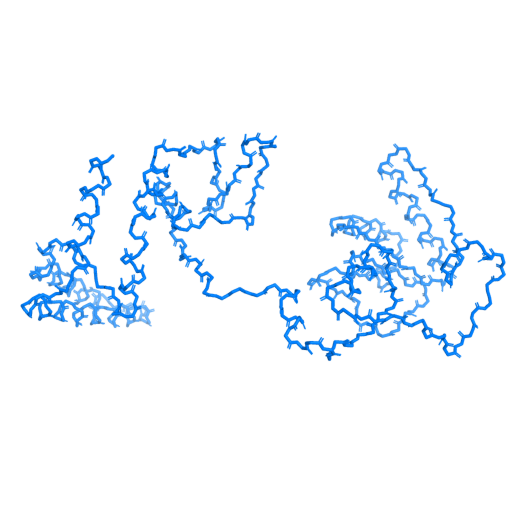
ATOM 1582 O O . THR A 1 194 ? 11.797 -26.010 -5.908 1.00 89.12 194 THR A O 1
ATOM 1585 N N . ASP A 1 195 ? 10.919 -27.909 -6.745 1.00 88.56 195 ASP A N 1
ATOM 1586 C CA . ASP A 1 195 ? 11.956 -28.115 -7.751 1.00 88.56 195 ASP A CA 1
ATOM 1587 C C . ASP A 1 195 ? 11.718 -27.244 -8.987 1.00 88.56 195 ASP A C 1
ATOM 1589 O O . ASP A 1 195 ? 10.602 -26.818 -9.284 1.00 88.56 195 ASP A O 1
ATOM 1593 N N . MET A 1 196 ? 12.797 -26.966 -9.716 1.00 89.00 196 MET A N 1
ATOM 1594 C CA . MET A 1 196 ? 12.771 -26.122 -10.909 1.00 89.00 196 MET A CA 1
ATOM 1595 C C . MET A 1 196 ? 13.374 -26.879 -12.079 1.00 89.00 196 MET A C 1
ATOM 1597 O O . MET A 1 196 ? 14.445 -27.474 -11.955 1.00 89.00 196 MET A O 1
ATOM 1601 N N . VAL A 1 197 ? 12.694 -26.818 -13.220 1.00 89.25 197 VAL A N 1
ATOM 1602 C CA . VAL A 1 197 ? 13.125 -27.431 -14.476 1.00 89.25 197 VAL A CA 1
ATOM 1603 C C . VAL A 1 197 ? 13.028 -26.383 -15.578 1.00 89.25 197 VAL A C 1
ATOM 1605 O O . VAL A 1 197 ? 12.013 -25.701 -15.706 1.00 89.25 197 VAL A O 1
ATOM 1608 N N . ILE A 1 198 ? 14.085 -26.253 -16.382 1.00 86.56 198 ILE A N 1
ATOM 1609 C CA . ILE A 1 198 ? 14.087 -25.375 -17.556 1.00 86.56 198 ILE A CA 1
ATOM 1610 C C . ILE A 1 198 ? 13.425 -26.119 -18.711 1.00 86.56 198 ILE A C 1
ATOM 1612 O O . ILE A 1 198 ? 13.944 -27.128 -19.188 1.00 86.56 198 ILE A O 1
ATOM 1616 N N . ILE A 1 199 ? 12.296 -25.598 -19.186 1.00 87.94 199 ILE A N 1
ATOM 1617 C CA . ILE A 1 199 ? 11.627 -26.122 -20.377 1.00 87.94 199 ILE A CA 1
ATOM 1618 C C . ILE A 1 199 ? 12.281 -25.491 -21.620 1.00 87.94 199 ILE A C 1
ATOM 1620 O O . ILE A 1 199 ? 12.365 -24.260 -21.708 1.00 87.94 199 ILE A O 1
ATOM 1624 N N . PRO A 1 200 ? 12.770 -26.289 -22.589 1.00 83.50 200 PRO A N 1
ATOM 1625 C CA . PRO A 1 200 ? 13.347 -25.753 -23.815 1.00 83.50 200 PRO A CA 1
ATOM 1626 C C . PRO A 1 200 ? 12.285 -25.011 -24.647 1.00 83.50 200 PRO A C 1
ATOM 1628 O O . PRO A 1 200 ? 11.109 -25.377 -24.635 1.00 83.50 200 PRO A O 1
ATOM 1631 N N . PRO A 1 201 ? 12.674 -23.954 -25.380 1.00 82.44 201 PRO A N 1
ATOM 1632 C CA . PRO A 1 201 ? 11.747 -23.195 -26.206 1.00 82.44 201 PRO A CA 1
ATOM 1633 C C . PRO A 1 201 ? 11.260 -24.045 -27.380 1.00 82.44 201 PRO A C 1
ATOM 1635 O O . PRO A 1 201 ? 11.988 -24.892 -27.894 1.00 82.44 201 PRO A O 1
ATOM 1638 N N . HIS A 1 202 ? 10.064 -23.738 -27.878 1.00 85.19 202 HIS A N 1
ATOM 1639 C CA . HIS A 1 202 ? 9.534 -24.388 -29.075 1.00 85.19 202 HIS A CA 1
ATOM 1640 C C . HIS A 1 202 ? 10.398 -24.140 -30.329 1.00 85.19 202 HIS A C 1
ATOM 1642 O O . HIS A 1 202 ? 10.517 -25.020 -31.176 1.00 85.19 202 HIS A O 1
ATOM 1648 N N . LYS A 1 203 ? 11.028 -22.961 -30.445 1.00 80.75 203 LYS A N 1
ATOM 1649 C CA . LYS A 1 203 ? 11.968 -22.621 -31.526 1.00 80.75 203 LYS A CA 1
ATOM 1650 C C . LYS A 1 203 ? 13.333 -22.264 -30.945 1.00 80.75 203 LYS A C 1
ATOM 1652 O O . LYS A 1 203 ? 13.421 -21.414 -30.058 1.00 80.75 203 LYS A O 1
ATOM 1657 N N . GLN A 1 204 ? 14.388 -22.898 -31.454 1.00 69.88 204 GLN A N 1
ATOM 1658 C CA . GLN A 1 204 ? 15.764 -22.525 -31.131 1.00 69.88 204 GLN A CA 1
ATOM 1659 C C . GLN A 1 204 ? 16.116 -21.223 -31.858 1.00 69.88 204 GLN A C 1
ATOM 1661 O O . GLN A 1 204 ? 15.867 -21.085 -33.053 1.00 69.88 204 GLN A O 1
ATOM 1666 N N . VAL A 1 205 ? 16.659 -20.256 -31.122 1.00 68.25 205 VAL A N 1
ATOM 1667 C CA . VAL A 1 205 ? 17.161 -19.000 -31.685 1.00 68.25 205 VAL A CA 1
ATOM 1668 C C . VAL A 1 205 ? 18.680 -19.107 -31.695 1.00 68.25 205 VAL A C 1
ATOM 1670 O O . VAL A 1 205 ? 19.312 -18.963 -30.651 1.00 68.25 205 VAL A O 1
ATOM 1673 N N . GLU A 1 206 ? 19.263 -19.406 -32.853 1.00 66.38 206 GLU A N 1
ATOM 1674 C CA . GLU A 1 206 ? 20.712 -19.335 -33.033 1.00 66.38 206 GLU A CA 1
ATOM 1675 C C . GLU A 1 206 ? 21.114 -17.868 -33.207 1.00 66.38 206 GLU A C 1
ATOM 1677 O O . GLU A 1 206 ? 20.736 -17.214 -34.178 1.00 66.38 206 GLU A O 1
ATOM 1682 N N . ILE A 1 207 ? 21.860 -17.327 -32.243 1.00 67.38 207 ILE A N 1
ATOM 1683 C CA . ILE A 1 207 ? 22.409 -15.971 -32.328 1.00 67.38 207 ILE A CA 1
ATOM 1684 C C . ILE A 1 207 ? 23.915 -16.095 -32.484 1.00 67.38 207 ILE A C 1
ATOM 1686 O O . ILE A 1 207 ? 24.630 -16.422 -31.536 1.00 67.38 207 ILE A O 1
ATOM 1690 N N . HIS A 1 208 ? 24.401 -15.830 -33.694 1.00 66.06 208 HIS A N 1
ATOM 1691 C CA . HIS A 1 208 ? 25.833 -15.775 -33.964 1.00 66.06 208 HIS A CA 1
ATOM 1692 C C . HIS A 1 208 ? 26.505 -14.721 -33.064 1.00 66.06 208 HIS A C 1
ATOM 1694 O O . HIS A 1 208 ? 25.996 -13.609 -32.918 1.00 66.06 208 HIS A O 1
ATOM 1700 N N . ASN A 1 209 ? 27.664 -15.067 -32.494 1.00 65.12 209 ASN A N 1
ATOM 1701 C CA . ASN A 1 209 ? 28.465 -14.218 -31.598 1.00 65.12 209 ASN A CA 1
ATOM 1702 C C . ASN A 1 209 ? 27.784 -13.847 -30.266 1.00 65.12 209 ASN A C 1
ATOM 1704 O O . ASN A 1 209 ? 27.954 -12.732 -29.780 1.00 65.12 209 ASN A O 1
ATOM 1708 N N . ASN A 1 210 ? 27.023 -14.776 -29.678 1.00 66.44 210 ASN A N 1
ATOM 1709 C CA . ASN A 1 210 ? 26.364 -14.601 -28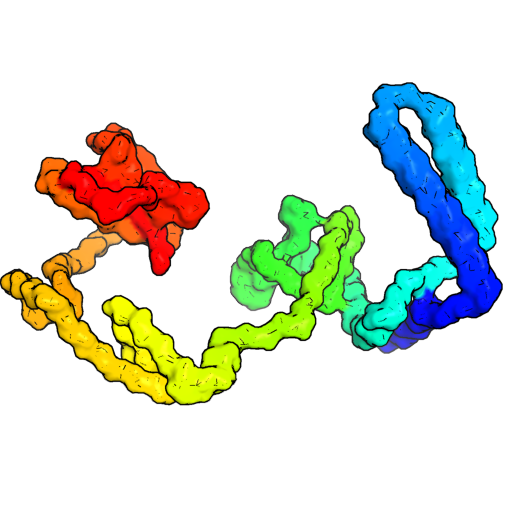.378 1.00 66.44 210 ASN A CA 1
ATOM 1710 C C . ASN A 1 210 ? 26.681 -15.735 -27.383 1.00 66.44 210 ASN A C 1
ATOM 1712 O O . ASN A 1 210 ? 25.842 -16.096 -26.565 1.00 66.44 210 ASN A O 1
ATOM 1716 N N . GLN A 1 211 ? 27.864 -16.348 -27.497 1.00 65.06 211 GLN A N 1
ATOM 1717 C CA . GLN A 1 211 ? 28.246 -17.526 -26.702 1.00 65.06 211 GLN A CA 1
ATOM 1718 C C . GLN A 1 211 ? 28.393 -17.217 -25.203 1.00 65.06 211 GLN A C 1
ATOM 1720 O O . GLN A 1 211 ? 28.190 -18.108 -24.385 1.00 65.06 211 GLN A O 1
ATOM 1725 N N . ASP A 1 212 ? 28.671 -15.956 -24.861 1.00 64.50 212 ASP A N 1
ATOM 1726 C CA . ASP A 1 212 ? 28.932 -15.519 -23.486 1.00 64.50 212 ASP A CA 1
ATOM 1727 C C . ASP A 1 212 ? 27.717 -14.873 -22.794 1.00 64.50 212 ASP A C 1
ATOM 1729 O O . ASP A 1 212 ? 27.788 -14.571 -21.603 1.00 64.50 212 ASP A O 1
ATOM 1733 N N . SER A 1 213 ? 26.598 -14.644 -23.501 1.00 62.62 213 SER A N 1
ATOM 1734 C CA . SER A 1 213 ? 25.405 -14.052 -22.880 1.00 62.62 213 SER A CA 1
ATOM 1735 C C . SER A 1 213 ? 24.456 -15.144 -22.375 1.00 62.62 213 SER A C 1
ATOM 1737 O O . SER A 1 213 ? 24.074 -16.033 -23.145 1.00 62.62 213 SER A O 1
ATOM 1739 N N . PRO A 1 214 ? 23.992 -15.072 -21.112 1.00 62.53 214 PRO A N 1
ATOM 1740 C CA . PRO A 1 214 ? 22.936 -15.953 -20.615 1.00 62.53 214 PRO A CA 1
ATOM 1741 C C . PRO A 1 214 ? 21.580 -15.659 -21.282 1.00 62.53 214 PRO A C 1
ATOM 1743 O O . PRO A 1 214 ? 20.639 -16.449 -21.165 1.00 62.53 214 PRO A O 1
ATOM 1746 N N . TYR A 1 215 ? 21.462 -14.531 -21.988 1.00 64.06 215 TYR A N 1
ATOM 1747 C CA . TYR A 1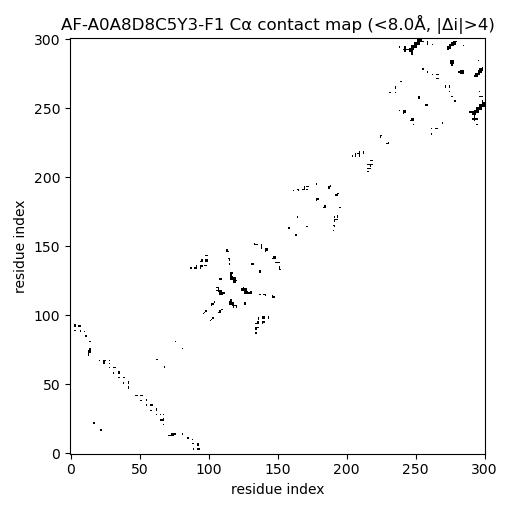 215 ? 20.254 -14.119 -22.679 1.00 64.06 215 TYR A CA 1
ATOM 1748 C C . TYR A 1 215 ? 20.257 -14.588 -24.131 1.00 64.06 215 TYR A C 1
ATOM 1750 O O . TYR A 1 215 ? 21.261 -14.544 -24.837 1.00 64.06 215 TYR A O 1
ATOM 1758 N N . ARG A 1 216 ? 19.077 -14.959 -24.636 1.00 69.06 216 ARG A N 1
ATOM 1759 C CA . ARG A 1 216 ? 18.863 -15.260 -26.061 1.00 69.06 216 ARG A CA 1
ATOM 1760 C C . ARG A 1 216 ? 18.677 -13.982 -26.884 1.00 69.06 216 ARG A C 1
ATOM 1762 O O . ARG A 1 216 ? 17.755 -13.887 -27.690 1.00 69.06 216 ARG A O 1
ATOM 1769 N N . CYS A 1 217 ? 19.524 -12.985 -26.657 1.00 73.94 217 CYS A N 1
ATOM 1770 C CA . CYS A 1 217 ? 19.611 -11.757 -27.438 1.00 73.94 217 CYS A CA 1
ATOM 1771 C C . CYS A 1 217 ? 21.067 -11.281 -27.486 1.00 73.94 217 CYS A C 1
ATOM 1773 O O . CYS A 1 217 ? 21.849 -11.598 -26.598 1.00 73.94 217 CYS A O 1
ATOM 1775 N N . LYS A 1 218 ? 21.431 -10.514 -28.521 1.00 80.56 218 LYS A N 1
ATOM 1776 C CA . LYS A 1 218 ? 22.747 -9.871 -28.582 1.00 80.56 218 LYS A CA 1
ATOM 1777 C C . LYS A 1 218 ? 22.834 -8.803 -27.494 1.00 80.56 218 LYS A C 1
ATOM 1779 O O . LYS A 1 218 ? 22.162 -7.775 -27.594 1.00 80.56 218 LYS A O 1
ATOM 1784 N N . GLU A 1 219 ? 23.695 -9.029 -26.516 1.00 80.12 219 GLU A N 1
ATOM 1785 C CA . GLU A 1 219 ? 23.982 -8.066 -25.460 1.00 80.12 219 GLU A CA 1
ATOM 1786 C C . GLU A 1 219 ? 25.050 -7.061 -25.917 1.00 80.12 219 GLU A C 1
ATOM 1788 O O . GLU A 1 219 ? 26.018 -7.407 -26.598 1.00 80.12 219 GLU A O 1
ATOM 1793 N N . LEU A 1 220 ? 24.844 -5.784 -25.598 1.00 84.06 220 LEU A N 1
ATOM 1794 C CA . LEU A 1 220 ? 25.797 -4.711 -25.882 1.00 84.06 220 LEU A CA 1
ATOM 1795 C C . LEU A 1 220 ? 26.427 -4.242 -24.573 1.00 84.06 220 LEU A C 1
ATOM 1797 O O . LEU A 1 220 ? 25.786 -4.283 -23.525 1.00 84.06 220 LEU A O 1
ATOM 1801 N N . MET A 1 221 ? 27.668 -3.756 -24.635 1.00 85.56 221 MET A N 1
ATOM 1802 C CA . MET A 1 221 ? 28.345 -3.238 -23.446 1.00 85.56 221 MET A CA 1
ATOM 1803 C C . MET A 1 221 ? 27.579 -2.037 -22.859 1.00 85.56 221 MET A C 1
ATOM 1805 O O . MET A 1 221 ? 27.127 -1.176 -23.625 1.00 85.56 221 MET A O 1
ATOM 1809 N N . PRO A 1 222 ? 27.465 -1.933 -21.522 1.00 89.12 222 PRO A N 1
ATOM 1810 C CA . PRO A 1 222 ? 26.837 -0.786 -20.881 1.00 89.12 222 PRO A CA 1
ATOM 1811 C C . PRO A 1 222 ? 27.526 0.528 -21.263 1.00 89.12 222 PRO A C 1
ATOM 1813 O O . PRO A 1 222 ? 28.750 0.651 -21.204 1.00 89.12 222 PRO A O 1
ATOM 1816 N N . LEU A 1 223 ? 26.732 1.538 -21.621 1.00 90.44 223 LEU A N 1
ATOM 1817 C CA . LEU A 1 223 ? 27.242 2.870 -21.932 1.00 90.44 223 LEU A CA 1
ATOM 1818 C C . LEU A 1 223 ? 27.290 3.735 -20.667 1.00 90.44 223 LEU A C 1
ATOM 1820 O O . LEU A 1 223 ? 26.254 4.189 -20.178 1.00 90.44 223 LEU A O 1
ATOM 1824 N N . VAL A 1 224 ? 28.493 4.028 -20.176 1.00 92.94 224 VAL A N 1
ATOM 1825 C CA . VAL A 1 224 ? 28.694 4.952 -19.051 1.00 92.94 224 VAL A CA 1
ATOM 1826 C C . VAL A 1 224 ? 28.710 6.393 -19.564 1.00 92.94 224 VAL A C 1
ATOM 1828 O O . VAL A 1 224 ? 29.493 6.745 -20.445 1.00 92.94 224 VAL A O 1
ATOM 1831 N N . CYS A 1 225 ? 27.835 7.237 -19.017 1.00 94.25 225 CYS A N 1
ATOM 1832 C CA . CYS A 1 225 ? 27.738 8.655 -19.369 1.00 94.25 225 CYS A CA 1
ATOM 1833 C C . CYS A 1 225 ? 28.196 9.536 -18.192 1.00 94.25 225 CYS A C 1
ATOM 1835 O O . CYS A 1 225 ? 27.901 9.205 -17.046 1.00 94.25 225 CYS A O 1
ATOM 1837 N N . PRO A 1 226 ? 28.856 10.681 -18.444 1.00 94.75 226 PRO A N 1
ATOM 1838 C CA . PRO A 1 226 ? 29.403 11.531 -17.380 1.00 94.75 226 PRO A CA 1
ATOM 1839 C C . PRO A 1 226 ? 28.335 12.344 -16.633 1.00 94.75 226 PRO A C 1
ATOM 1841 O O . PRO A 1 226 ? 28.582 12.820 -15.531 1.00 94.75 226 PRO A O 1
ATOM 1844 N N . ASN A 1 227 ? 27.159 12.550 -17.231 1.00 96.00 227 ASN A N 1
ATOM 1845 C CA . ASN A 1 227 ? 26.039 13.236 -16.594 1.00 96.00 227 ASN A CA 1
ATOM 1846 C C . ASN A 1 227 ? 24.692 12.751 -17.148 1.00 96.00 227 ASN A C 1
ATOM 1848 O O . ASN A 1 227 ? 24.608 12.169 -18.234 1.00 96.00 227 ASN A O 1
ATOM 1852 N N . VAL A 1 228 ? 23.628 13.049 -16.399 1.00 90.69 228 VAL A N 1
ATOM 1853 C CA . VAL A 1 228 ? 22.248 12.645 -16.705 1.00 90.69 228 VAL A CA 1
ATOM 1854 C C . VAL A 1 228 ? 21.752 13.235 -18.032 1.00 90.69 228 VAL A C 1
ATOM 1856 O O . VAL A 1 228 ? 21.061 12.557 -18.787 1.00 90.69 228 VAL A O 1
ATOM 1859 N N . GLY A 1 229 ? 22.142 14.468 -18.373 1.00 94.06 229 GLY A N 1
ATOM 1860 C CA . GLY A 1 229 ? 21.751 15.099 -19.640 1.00 94.06 229 GLY A CA 1
ATOM 1861 C C . GLY A 1 229 ? 22.311 14.366 -20.865 1.00 94.06 229 GLY A C 1
ATOM 1862 O O . GLY A 1 229 ? 21.586 14.097 -21.824 1.00 94.06 229 GLY A O 1
ATOM 1863 N N . MET A 1 230 ? 23.591 13.982 -20.819 1.00 94.75 230 MET A N 1
ATOM 1864 C CA . MET A 1 230 ? 24.228 13.160 -21.851 1.00 94.75 230 MET A CA 1
ATOM 1865 C C . MET A 1 230 ? 23.618 11.765 -21.917 1.00 94.75 230 MET A C 1
ATOM 1867 O O . MET A 1 230 ? 23.435 11.243 -23.014 1.00 94.75 230 MET A O 1
ATOM 1871 N N . TRP A 1 231 ? 23.259 11.191 -20.771 1.00 94.31 231 TRP A N 1
ATOM 1872 C CA . TRP A 1 231 ? 22.601 9.893 -20.703 1.00 94.31 231 TRP A CA 1
ATOM 1873 C C . TRP A 1 231 ? 21.243 9.895 -21.423 1.00 94.31 231 TRP A C 1
ATOM 1875 O O . TRP A 1 231 ? 21.046 9.103 -22.347 1.00 94.31 231 TRP A O 1
ATOM 1885 N N . TYR A 1 232 ? 20.359 10.860 -21.129 1.00 94.62 232 TYR A N 1
ATOM 1886 C CA . TYR A 1 232 ? 19.093 11.029 -21.860 1.00 94.62 232 TYR A CA 1
ATOM 1887 C C . TYR A 1 232 ? 19.309 11.269 -23.355 1.00 94.62 232 TYR A C 1
ATOM 1889 O O . TYR A 1 232 ? 18.610 10.691 -24.190 1.00 94.62 232 TYR A O 1
ATOM 1897 N N . LYS A 1 233 ? 20.295 12.102 -23.714 1.00 94.50 233 LYS A N 1
ATOM 1898 C CA . LYS A 1 233 ? 20.635 12.363 -25.117 1.00 94.50 233 LYS A CA 1
ATOM 1899 C C . LYS A 1 233 ? 21.052 11.078 -25.836 1.00 94.50 233 LYS A C 1
ATOM 1901 O O . LYS A 1 233 ? 20.570 10.837 -26.939 1.00 94.50 233 LYS A O 1
ATOM 1906 N N . LYS A 1 234 ? 21.886 10.242 -25.212 1.00 95.44 234 LYS A N 1
ATOM 1907 C CA . LYS A 1 234 ? 22.354 8.979 -25.795 1.00 95.44 234 LYS A CA 1
ATOM 1908 C C . LYS A 1 234 ? 21.250 7.939 -25.924 1.00 95.44 234 LYS A C 1
ATOM 1910 O O . LYS A 1 234 ? 21.187 7.273 -26.954 1.00 95.44 234 LYS A O 1
ATOM 1915 N N . ILE A 1 235 ? 20.360 7.826 -24.939 1.00 95.12 235 ILE A N 1
ATOM 1916 C CA . ILE A 1 235 ? 19.184 6.950 -25.040 1.00 95.12 235 ILE A CA 1
ATOM 1917 C C . ILE A 1 235 ? 18.291 7.404 -26.198 1.00 95.12 235 ILE A C 1
ATOM 1919 O O . ILE A 1 235 ? 17.930 6.591 -27.046 1.00 95.12 235 ILE A O 1
ATOM 1923 N N . LYS A 1 236 ? 18.006 8.710 -26.288 1.00 95.69 236 LYS A N 1
ATOM 1924 C CA . LYS A 1 236 ? 17.214 9.288 -27.380 1.00 95.69 236 LYS A CA 1
ATOM 1925 C C . LYS A 1 236 ? 17.835 9.006 -28.751 1.00 95.69 236 LYS A C 1
ATOM 1927 O O . LYS A 1 236 ? 17.136 8.558 -29.648 1.00 95.69 236 LYS A O 1
ATOM 1932 N N . GLU A 1 237 ? 19.133 9.270 -28.916 1.00 95.31 237 GLU A N 1
ATOM 1933 C CA . GLU A 1 237 ? 19.860 9.036 -30.174 1.00 95.31 237 GLU A CA 1
ATOM 1934 C C . GLU A 1 237 ? 19.780 7.567 -30.612 1.00 95.31 237 GLU A C 1
ATOM 1936 O O . GLU A 1 237 ? 19.440 7.293 -31.761 1.00 95.31 237 GLU A O 1
ATOM 1941 N N . ASN A 1 238 ? 20.025 6.624 -29.696 1.00 94.81 238 ASN A N 1
ATOM 1942 C CA . ASN A 1 238 ? 19.951 5.192 -29.999 1.00 94.81 238 ASN A CA 1
ATOM 1943 C C . ASN A 1 238 ? 18.523 4.736 -30.328 1.00 94.81 238 ASN A C 1
ATOM 1945 O O . ASN A 1 238 ? 18.320 3.987 -31.285 1.00 94.81 238 ASN A O 1
ATOM 1949 N N . ALA A 1 239 ? 17.532 5.206 -29.567 1.00 95.31 239 ALA A N 1
ATOM 1950 C CA . ALA A 1 239 ? 16.131 4.877 -29.807 1.00 95.31 239 ALA A CA 1
ATOM 1951 C C . ALA A 1 239 ? 15.674 5.361 -31.188 1.00 95.31 239 ALA A C 1
ATOM 1953 O O . ALA A 1 239 ? 15.099 4.589 -31.949 1.00 95.31 239 ALA A O 1
ATOM 1954 N N . LEU A 1 240 ? 15.998 6.607 -31.548 1.00 95.69 240 LEU A N 1
ATOM 1955 C CA . LEU A 1 240 ? 15.658 7.167 -32.856 1.00 95.69 240 LEU A CA 1
ATOM 1956 C C . LEU A 1 240 ? 16.376 6.451 -33.999 1.00 95.69 240 LEU A C 1
ATOM 1958 O O . LEU A 1 240 ? 15.761 6.213 -35.037 1.00 95.69 240 LEU A O 1
ATOM 1962 N N . TYR A 1 241 ? 17.648 6.087 -33.818 1.00 95.38 241 TYR A N 1
ATOM 1963 C CA . TYR A 1 241 ? 18.416 5.353 -34.824 1.00 95.38 241 TYR A CA 1
ATOM 1964 C C . TYR A 1 241 ? 17.756 4.009 -35.174 1.00 95.38 241 TYR A C 1
ATOM 1966 O O . TYR A 1 241 ? 17.573 3.686 -36.350 1.00 95.38 241 TYR A O 1
ATOM 1974 N N . HIS A 1 242 ? 17.343 3.244 -34.160 1.00 94.50 242 HIS A N 1
ATOM 1975 C CA . HIS A 1 242 ? 16.681 1.957 -34.368 1.00 94.50 242 HIS A CA 1
ATOM 1976 C C . HIS A 1 242 ? 15.240 2.101 -34.865 1.00 94.50 242 HIS A C 1
ATOM 1978 O O . HIS A 1 242 ? 14.866 1.400 -35.808 1.00 94.50 242 HIS A O 1
ATOM 1984 N N . ALA A 1 243 ? 14.470 3.040 -34.312 1.00 94.88 243 ALA A N 1
ATOM 1985 C CA . ALA A 1 243 ? 13.099 3.301 -34.743 1.00 94.88 243 ALA A CA 1
ATOM 1986 C C . ALA A 1 243 ? 13.034 3.746 -36.213 1.00 94.88 243 ALA A C 1
ATOM 1988 O O . ALA A 1 243 ? 12.265 3.187 -36.993 1.00 94.88 243 ALA A O 1
ATOM 1989 N N . SER A 1 244 ? 13.927 4.653 -36.629 1.00 93.81 244 SER A N 1
ATOM 1990 C CA . SER A 1 244 ? 14.041 5.105 -38.029 1.00 93.81 244 SER A CA 1
ATOM 1991 C C . SER A 1 244 ? 14.524 4.002 -38.977 1.00 93.81 244 SER A C 1
ATOM 1993 O O . SER A 1 244 ? 14.303 4.079 -40.180 1.00 93.81 244 SER A O 1
ATOM 1995 N N . SER A 1 245 ? 15.153 2.953 -38.439 1.00 94.56 245 SER A N 1
ATOM 1996 C CA . SER A 1 245 ? 15.525 1.739 -39.177 1.00 94.56 245 SER A CA 1
ATOM 1997 C C . SER A 1 245 ? 14.404 0.687 -39.177 1.00 94.56 245 SER A C 1
ATOM 1999 O O . SER A 1 245 ? 14.671 -0.496 -39.384 1.00 94.56 245 SER A O 1
ATOM 2001 N N . ASN A 1 246 ? 13.157 1.097 -38.909 1.00 93.19 246 ASN A N 1
ATOM 2002 C CA . ASN A 1 246 ? 11.962 0.250 -38.843 1.00 93.19 246 ASN A CA 1
ATOM 2003 C C . ASN A 1 246 ? 12.010 -0.852 -37.770 1.00 93.19 246 ASN A C 1
ATOM 2005 O O . ASN A 1 246 ? 11.267 -1.831 -37.856 1.00 93.19 246 ASN A O 1
ATOM 2009 N N . ARG A 1 247 ? 12.848 -0.708 -36.734 1.00 92.38 247 ARG A N 1
ATOM 2010 C CA . ARG A 1 247 ? 12.890 -1.645 -35.601 1.00 92.38 247 ARG A CA 1
ATOM 2011 C C . ARG A 1 247 ? 12.061 -1.112 -34.440 1.00 92.38 247 ARG A C 1
ATOM 2013 O O . ARG A 1 247 ? 12.201 0.049 -34.073 1.00 92.38 247 ARG A O 1
ATOM 2020 N N . GLY A 1 248 ? 11.242 -1.976 -33.844 1.00 92.62 248 GLY A N 1
ATOM 2021 C CA . GLY A 1 248 ? 10.572 -1.671 -32.581 1.00 92.62 248 GLY A CA 1
ATOM 2022 C C . GLY A 1 248 ? 11.595 -1.471 -31.461 1.00 92.62 248 GLY A C 1
ATOM 2023 O O . GLY A 1 248 ? 12.589 -2.203 -31.387 1.00 92.62 248 GLY A O 1
ATOM 2024 N N . VAL A 1 249 ? 11.367 -0.477 -30.608 1.00 94.38 249 VAL A N 1
ATOM 2025 C CA . VAL A 1 249 ? 12.260 -0.127 -29.497 1.00 94.38 249 VAL A CA 1
ATOM 2026 C C . VAL A 1 249 ? 11.476 -0.166 -28.195 1.00 94.38 249 VAL A C 1
ATOM 2028 O O . VAL A 1 249 ? 10.482 0.534 -28.063 1.00 94.38 249 VAL A O 1
ATOM 2031 N N . LEU A 1 250 ? 11.947 -0.937 -27.217 1.00 92.56 250 LEU A N 1
ATOM 2032 C CA . LEU A 1 250 ? 11.437 -0.911 -25.848 1.00 92.56 250 LEU A CA 1
ATOM 2033 C C . LEU A 1 250 ? 12.474 -0.244 -24.944 1.00 92.56 250 LEU A C 1
ATOM 2035 O O . LEU A 1 250 ? 13.634 -0.653 -24.924 1.00 92.56 250 LEU A O 1
ATOM 2039 N N . ILE A 1 251 ? 12.053 0.769 -24.190 1.00 92.56 251 ILE A N 1
ATOM 2040 C CA . ILE A 1 251 ? 12.881 1.443 -23.190 1.00 92.56 251 ILE A CA 1
ATOM 2041 C C . ILE A 1 251 ? 12.216 1.273 -21.829 1.00 92.56 251 ILE A C 1
ATOM 2043 O O . ILE A 1 251 ? 11.107 1.761 -21.620 1.00 92.56 251 ILE A O 1
ATOM 2047 N N . ILE A 1 252 ? 12.905 0.597 -20.911 1.00 89.88 252 ILE A N 1
ATOM 2048 C CA . ILE A 1 252 ? 12.430 0.350 -19.547 1.00 89.88 252 ILE A CA 1
ATOM 2049 C C . ILE A 1 252 ? 13.140 1.314 -18.597 1.00 89.88 252 ILE A C 1
ATOM 2051 O O . ILE A 1 252 ? 14.363 1.451 -18.637 1.00 89.88 252 ILE A O 1
ATOM 2055 N N . TRP A 1 253 ? 12.366 1.977 -17.746 1.00 86.94 253 TRP A N 1
ATOM 2056 C CA . TRP A 1 253 ? 12.837 2.949 -16.765 1.00 86.94 253 TRP A CA 1
ATOM 2057 C C . TRP A 1 253 ? 12.418 2.575 -15.350 1.00 86.94 253 TRP A C 1
ATOM 2059 O O . TRP A 1 253 ? 11.400 1.926 -15.125 1.00 86.94 253 TRP A O 1
ATOM 2069 N N . GLN A 1 254 ? 13.171 3.064 -14.370 1.00 82.25 254 GLN A N 1
ATOM 2070 C CA . GLN A 1 254 ? 12.830 2.846 -12.969 1.00 82.25 254 GLN A CA 1
ATOM 2071 C C . GLN A 1 254 ? 11.646 3.717 -12.522 1.00 82.25 254 GLN A C 1
ATOM 2073 O O . GLN A 1 254 ? 10.808 3.252 -11.753 1.00 82.25 254 GLN A O 1
ATOM 2078 N N . TYR A 1 255 ? 11.558 4.968 -12.996 1.00 82.19 255 TYR A N 1
ATOM 2079 C CA . TYR A 1 255 ? 10.573 5.940 -12.508 1.00 82.19 255 TYR A CA 1
ATOM 2080 C C . TYR A 1 255 ? 9.722 6.565 -13.622 1.00 82.19 255 TYR A C 1
ATOM 2082 O O . TYR A 1 255 ? 10.221 6.894 -14.699 1.00 82.19 255 TYR A O 1
ATOM 2090 N N . ILE A 1 256 ? 8.447 6.840 -13.313 1.00 80.44 256 ILE A N 1
ATOM 2091 C CA . ILE A 1 256 ? 7.470 7.432 -14.249 1.00 80.44 256 ILE A CA 1
ATOM 2092 C C . ILE A 1 256 ? 7.939 8.798 -14.770 1.00 80.44 256 ILE A C 1
ATOM 2094 O O . ILE A 1 256 ? 7.859 9.066 -15.965 1.00 80.44 256 ILE A O 1
ATOM 2098 N N . PHE A 1 257 ? 8.507 9.656 -13.914 1.00 82.56 257 PHE A N 1
ATOM 2099 C CA . PHE A 1 257 ? 8.953 10.990 -14.343 1.00 82.56 257 PHE A CA 1
ATOM 2100 C C . PHE A 1 257 ? 10.042 10.938 -15.431 1.00 82.56 257 PHE A C 1
ATOM 2102 O O . PHE A 1 257 ? 10.134 11.846 -16.257 1.00 82.56 257 PHE A O 1
ATOM 2109 N N . GLN A 1 258 ? 10.863 9.882 -15.451 1.00 86.38 258 GLN A N 1
ATOM 2110 C CA . GLN A 1 258 ? 11.906 9.696 -16.462 1.00 86.38 258 GLN A CA 1
ATOM 2111 C C . GLN A 1 258 ? 11.291 9.303 -17.807 1.00 86.38 258 GLN A C 1
ATOM 2113 O O . GLN A 1 258 ? 11.710 9.817 -18.846 1.00 86.38 258 GLN A O 1
ATOM 2118 N N . VAL A 1 259 ? 10.254 8.456 -17.771 1.00 87.88 259 VAL A N 1
ATOM 2119 C CA . VAL A 1 259 ? 9.437 8.108 -18.939 1.00 87.88 259 VAL A CA 1
ATOM 2120 C C . VAL A 1 259 ? 8.769 9.353 -19.517 1.00 87.88 259 VAL A C 1
ATOM 2122 O O . VAL A 1 259 ? 8.861 9.587 -20.720 1.00 87.88 259 VAL A O 1
ATOM 2125 N N . GLU A 1 260 ? 8.168 10.205 -18.683 1.00 87.62 260 GLU A N 1
ATOM 2126 C CA . GLU A 1 260 ? 7.570 11.459 -19.159 1.00 87.62 260 GLU A CA 1
ATOM 2127 C C . GLU A 1 260 ? 8.618 12.387 -19.782 1.00 87.62 260 GLU A C 1
ATOM 2129 O O . GLU A 1 260 ? 8.393 12.974 -20.844 1.00 87.62 260 GLU A O 1
ATOM 2134 N N . HIS A 1 261 ? 9.795 12.496 -19.161 1.00 90.00 261 HIS A N 1
ATOM 2135 C CA . HIS A 1 261 ? 10.872 13.337 -19.671 1.00 90.00 261 HIS A CA 1
ATOM 2136 C C . HIS A 1 261 ? 11.344 12.883 -21.059 1.00 90.00 261 HIS A C 1
ATOM 2138 O O . HIS A 1 261 ? 11.365 13.684 -21.998 1.00 90.00 261 HIS A O 1
ATOM 2144 N N . ILE A 1 262 ? 11.672 11.596 -21.223 1.00 92.12 262 ILE A N 1
ATOM 2145 C CA . ILE A 1 262 ? 12.143 11.064 -22.508 1.00 92.12 262 ILE A CA 1
ATOM 2146 C C . ILE A 1 262 ? 11.029 11.048 -23.563 1.00 92.12 262 ILE A C 1
ATOM 2148 O O . ILE A 1 262 ? 11.297 11.359 -24.723 1.00 92.12 262 ILE A O 1
ATOM 2152 N N . CYS A 1 263 ? 9.777 10.787 -23.173 1.00 91.81 263 CYS A N 1
ATOM 2153 C CA . CYS A 1 263 ? 8.615 10.852 -24.060 1.00 91.81 263 CYS A CA 1
ATOM 2154 C C . CYS A 1 263 ? 8.460 12.252 -24.663 1.00 91.81 263 CYS A C 1
ATOM 2156 O O . CYS A 1 263 ? 8.394 12.405 -25.883 1.00 91.81 263 CYS A O 1
ATOM 2158 N N . ASN A 1 264 ? 8.517 13.291 -23.825 1.00 92.94 264 ASN A N 1
ATOM 2159 C CA . ASN A 1 264 ? 8.459 14.683 -24.270 1.00 92.94 264 ASN A CA 1
ATOM 2160 C C . ASN A 1 264 ? 9.643 15.069 -25.169 1.00 92.94 264 ASN A C 1
ATOM 2162 O O . ASN A 1 264 ? 9.496 15.907 -26.059 1.00 92.94 264 ASN A O 1
ATOM 2166 N N . MET A 1 265 ? 10.824 14.482 -24.959 1.00 93.56 265 MET A N 1
ATOM 2167 C CA . MET A 1 265 ? 11.975 14.689 -25.844 1.00 93.56 265 MET A CA 1
ATOM 2168 C C . MET A 1 265 ? 11.809 13.993 -27.200 1.00 93.56 265 MET A C 1
ATOM 2170 O O . MET A 1 265 ? 12.235 14.552 -28.211 1.00 93.56 265 MET A O 1
ATOM 2174 N N . LEU A 1 266 ? 11.224 12.793 -27.227 1.00 94.69 266 LEU A N 1
ATOM 2175 C CA . LEU A 1 266 ? 11.020 11.997 -28.439 1.00 94.69 266 LEU A CA 1
ATOM 2176 C C . LEU A 1 266 ? 9.887 12.556 -29.306 1.00 94.69 266 LEU A C 1
ATOM 2178 O O . LEU A 1 266 ? 10.098 12.752 -30.499 1.00 94.69 266 LEU A O 1
ATOM 2182 N N . LYS A 1 267 ? 8.742 12.925 -28.712 1.00 93.81 267 LYS A N 1
ATOM 2183 C CA . LYS A 1 267 ? 7.581 13.502 -29.425 1.00 93.81 267 LYS A CA 1
ATOM 2184 C C . LYS A 1 267 ? 7.887 14.805 -30.170 1.00 93.81 267 LYS A C 1
ATOM 2186 O O . LYS A 1 267 ? 7.153 15.188 -31.070 1.00 93.81 267 LYS A O 1
ATOM 2191 N N . LYS A 1 268 ? 8.968 15.502 -29.804 1.00 93.75 268 LYS A N 1
ATOM 2192 C CA . LYS A 1 268 ? 9.437 16.708 -30.508 1.00 93.75 268 LYS A CA 1
ATOM 2193 C C . LYS A 1 268 ? 10.153 16.410 -31.827 1.00 93.75 268 LYS A C 1
ATOM 2195 O O . LYS A 1 268 ? 10.335 17.326 -32.620 1.00 93.75 268 LYS A O 1
ATOM 2200 N N . VAL A 1 269 ? 10.647 15.187 -32.016 1.00 93.88 269 VAL A N 1
ATOM 2201 C CA . VAL A 1 269 ? 11.586 14.832 -33.098 1.00 93.88 269 VAL A CA 1
ATOM 2202 C C . VAL A 1 269 ? 11.116 13.611 -33.898 1.00 93.88 269 VAL A C 1
ATOM 2204 O O . VAL A 1 269 ? 11.627 13.362 -34.984 1.00 93.88 269 VAL A O 1
ATOM 2207 N N . TYR A 1 270 ? 10.149 12.853 -33.385 1.00 94.81 270 TYR A N 1
ATOM 2208 C CA . TYR A 1 270 ? 9.624 11.639 -33.998 1.00 94.81 270 TYR A CA 1
ATOM 2209 C C . TYR A 1 270 ? 8.099 11.620 -33.949 1.00 94.81 270 TYR A C 1
ATOM 2211 O O . TYR A 1 270 ? 7.497 12.361 -33.172 1.00 94.81 270 TYR A O 1
ATOM 2219 N N . ASP A 1 271 ? 7.501 10.771 -34.783 1.00 92.19 271 ASP A N 1
ATOM 2220 C CA . ASP A 1 271 ? 6.055 10.629 -34.920 1.00 92.19 271 ASP A CA 1
ATOM 2221 C C . ASP A 1 271 ? 5.392 10.302 -33.565 1.00 92.19 271 ASP A C 1
ATOM 2223 O O . ASP A 1 271 ? 5.660 9.235 -32.997 1.00 92.19 271 ASP A O 1
ATOM 2227 N N . PRO A 1 272 ? 4.544 11.201 -33.024 1.00 91.62 272 PRO A N 1
ATOM 2228 C CA . PRO A 1 272 ? 3.875 10.984 -31.748 1.00 91.62 272 PRO A CA 1
ATOM 2229 C C . PRO A 1 272 ? 2.948 9.767 -31.727 1.00 91.62 272 PRO A C 1
ATOM 2231 O O . PRO A 1 272 ? 2.766 9.204 -30.649 1.00 91.62 272 PRO A O 1
ATOM 2234 N N . GLU A 1 273 ? 2.387 9.351 -32.868 1.00 89.94 273 GLU A N 1
ATOM 2235 C CA . GLU A 1 273 ? 1.487 8.187 -32.951 1.00 89.94 273 GLU A CA 1
ATOM 2236 C C . GLU A 1 273 ? 2.237 6.858 -32.792 1.00 89.94 273 GLU A C 1
ATOM 2238 O O . GLU A 1 273 ? 1.654 5.847 -32.405 1.00 89.94 273 GLU A O 1
ATOM 2243 N N . LYS A 1 274 ? 3.552 6.869 -33.034 1.00 91.25 274 LYS A N 1
ATOM 2244 C CA . LYS A 1 274 ? 4.439 5.710 -32.881 1.00 91.25 274 LYS A CA 1
ATOM 2245 C C . LYS A 1 274 ? 5.116 5.631 -31.515 1.00 91.25 274 LYS A C 1
ATOM 2247 O O . LYS A 1 274 ? 5.951 4.749 -31.308 1.00 91.25 274 LYS A O 1
ATOM 2252 N N . ILE A 1 275 ? 4.823 6.557 -30.602 1.00 92.44 275 ILE A N 1
ATOM 2253 C CA . ILE A 1 275 ? 5.416 6.593 -29.261 1.00 92.44 275 ILE A CA 1
ATOM 2254 C C . ILE A 1 275 ? 4.352 6.227 -28.236 1.00 92.44 275 ILE A C 1
ATOM 2256 O O . ILE A 1 275 ? 3.432 7.001 -27.972 1.00 92.44 275 ILE A O 1
ATOM 2260 N N . HIS A 1 276 ? 4.547 5.088 -27.582 1.00 90.06 276 HIS A N 1
ATOM 2261 C CA . HIS A 1 276 ? 3.591 4.531 -26.635 1.00 90.06 276 HIS A CA 1
ATOM 2262 C C . HIS A 1 276 ? 4.160 4.490 -25.225 1.00 90.06 276 HIS A C 1
ATOM 2264 O O . HIS A 1 276 ? 5.340 4.195 -25.031 1.00 90.06 276 HIS A O 1
ATOM 2270 N N . LYS A 1 277 ? 3.317 4.766 -24.227 1.00 87.19 277 LYS A N 1
ATOM 2271 C CA . LYS A 1 277 ? 3.675 4.638 -22.813 1.00 87.19 277 LYS A CA 1
ATOM 2272 C C . LYS A 1 277 ? 3.003 3.416 -22.203 1.00 87.19 277 LYS A C 1
ATOM 2274 O O . LYS A 1 277 ? 1.829 3.153 -22.452 1.00 87.19 277 LYS A O 1
ATOM 2279 N N . TYR A 1 278 ? 3.746 2.721 -21.355 1.00 81.00 278 TYR A N 1
ATOM 2280 C CA . TYR A 1 278 ? 3.261 1.630 -20.524 1.00 81.00 278 TYR A CA 1
ATOM 2281 C C . TYR A 1 278 ? 3.662 1.904 -19.070 1.00 81.00 278 TYR A C 1
ATOM 2283 O O . TYR A 1 278 ? 4.665 1.403 -18.560 1.00 81.00 278 TYR A O 1
ATOM 2291 N N . THR A 1 279 ? 2.917 2.805 -18.428 1.00 71.94 279 THR A N 1
ATOM 2292 C CA . THR A 1 279 ? 3.189 3.280 -17.066 1.00 71.94 279 THR A CA 1
ATOM 2293 C C . THR A 1 279 ? 1.905 3.269 -16.246 1.00 71.94 279 THR A C 1
ATOM 2295 O O . THR A 1 279 ? 1.068 4.157 -16.406 1.00 71.94 279 THR A O 1
ATOM 2298 N N . GLY A 1 280 ? 1.755 2.282 -15.358 1.00 66.81 280 GLY A N 1
ATOM 2299 C CA . GLY A 1 280 ? 0.651 2.213 -14.395 1.00 66.81 280 GLY A CA 1
ATOM 2300 C C . GLY A 1 280 ? -0.731 2.471 -15.012 1.00 66.81 280 GLY A C 1
ATOM 2301 O O . GLY A 1 280 ? -1.159 1.750 -15.906 1.00 66.81 280 GLY A O 1
ATOM 2302 N N . THR A 1 281 ? -1.418 3.504 -14.519 1.00 55.09 281 THR A N 1
ATOM 2303 C CA . THR A 1 281 ? -2.801 3.864 -14.878 1.00 55.09 281 THR A CA 1
ATOM 2304 C C . THR A 1 281 ? -2.965 4.536 -16.245 1.00 55.09 281 THR A C 1
ATOM 2306 O O . THR A 1 281 ? -4.068 4.513 -16.779 1.00 55.09 281 THR A O 1
ATOM 2309 N N . ASP A 1 282 ? -1.894 5.083 -16.828 1.00 56.19 282 ASP A N 1
ATOM 2310 C CA . ASP A 1 282 ? -1.928 5.849 -18.088 1.00 56.19 282 ASP A CA 1
ATOM 2311 C C . ASP A 1 282 ? -1.276 5.069 -19.245 1.00 56.19 282 ASP A C 1
ATOM 2313 O O . ASP A 1 282 ? -0.538 5.623 -20.069 1.00 56.19 282 ASP A O 1
ATOM 2317 N N . ALA A 1 283 ? -1.489 3.752 -19.287 1.00 62.41 283 ALA A N 1
ATOM 2318 C CA . ALA A 1 283 ? -0.993 2.914 -20.370 1.00 62.41 283 ALA A CA 1
ATOM 2319 C C . ALA A 1 283 ? -1.733 3.246 -21.678 1.00 62.41 283 ALA A C 1
ATOM 2321 O O . ALA A 1 283 ? -2.943 3.079 -21.785 1.00 62.41 283 ALA A O 1
ATOM 2322 N N . THR A 1 284 ? -0.995 3.713 -22.686 1.00 64.62 284 THR A N 1
ATOM 2323 C CA . THR A 1 284 ? -1.527 3.967 -24.038 1.00 64.62 284 THR A CA 1
ATOM 2324 C C . THR A 1 284 ? -1.231 2.817 -24.998 1.00 64.62 284 THR A C 1
ATOM 2326 O O . THR A 1 284 ? -1.652 2.850 -26.151 1.00 64.62 284 THR A O 1
ATOM 2329 N N . PHE A 1 285 ? -0.473 1.818 -24.543 1.00 68.38 285 PHE A N 1
ATOM 2330 C CA . PHE A 1 285 ? -0.131 0.629 -25.310 1.00 68.38 285 PHE A CA 1
ATOM 2331 C C . PHE A 1 285 ? -1.061 -0.532 -24.934 1.00 68.38 285 PHE A C 1
ATOM 2333 O O . PHE A 1 285 ? -0.814 -1.222 -23.950 1.00 68.38 285 PHE A O 1
ATOM 2340 N N . ASP A 1 286 ? -2.115 -0.738 -25.726 1.00 65.81 286 ASP A N 1
ATOM 2341 C CA . ASP A 1 286 ? -3.078 -1.853 -25.589 1.00 65.81 286 ASP A CA 1
ATOM 2342 C C . ASP A 1 286 ? -3.060 -2.779 -26.825 1.00 65.81 286 ASP A C 1
ATOM 2344 O O . ASP A 1 286 ? -4.028 -3.452 -27.174 1.00 65.81 286 ASP A O 1
ATOM 2348 N N . LYS A 1 287 ? -1.948 -2.771 -27.569 1.00 70.62 287 LYS A N 1
ATOM 2349 C CA . LYS A 1 287 ? -1.797 -3.582 -28.780 1.00 70.62 287 LYS A CA 1
ATOM 2350 C C . LYS A 1 287 ? -1.148 -4.926 -28.453 1.00 70.62 287 LYS A C 1
ATOM 2352 O O . LYS A 1 287 ? -0.161 -5.005 -27.726 1.00 70.62 287 LYS A O 1
ATOM 2357 N N . THR A 1 288 ? -1.648 -5.985 -29.085 1.00 71.00 288 THR A N 1
ATOM 2358 C CA . THR A 1 288 ? -1.030 -7.323 -29.071 1.00 71.00 288 THR A CA 1
ATOM 2359 C C . THR A 1 288 ? 0.131 -7.456 -30.064 1.00 71.00 288 THR A C 1
ATOM 2361 O O . THR A 1 288 ? 0.870 -8.440 -30.023 1.00 71.00 288 THR A O 1
ATOM 2364 N N . THR A 1 289 ? 0.310 -6.471 -30.948 1.00 80.19 289 THR A N 1
ATOM 2365 C CA . THR A 1 289 ? 1.343 -6.432 -31.989 1.00 80.19 289 THR A CA 1
ATOM 2366 C C . THR A 1 289 ? 2.087 -5.100 -31.974 1.00 80.19 289 THR A C 1
ATOM 2368 O O . THR A 1 289 ? 1.507 -4.067 -31.650 1.00 80.19 289 THR A O 1
ATOM 2371 N N . ILE A 1 290 ? 3.370 -5.132 -32.341 1.00 85.75 290 ILE A N 1
ATOM 2372 C CA . ILE A 1 290 ? 4.233 -3.949 -32.447 1.00 85.75 290 ILE A CA 1
ATOM 2373 C C . ILE A 1 290 ? 4.424 -3.625 -33.927 1.00 85.75 290 ILE A C 1
ATOM 2375 O O . ILE A 1 290 ? 4.873 -4.487 -34.689 1.00 85.75 290 ILE A O 1
ATOM 2379 N N . ASP A 1 291 ? 4.120 -2.390 -34.314 1.00 88.94 291 ASP A N 1
ATOM 2380 C CA . ASP A 1 291 ? 4.308 -1.907 -35.679 1.00 88.94 291 ASP A CA 1
ATOM 2381 C C . ASP A 1 291 ? 5.758 -1.439 -35.914 1.00 88.94 291 ASP A C 1
ATOM 2383 O O . ASP A 1 291 ? 6.528 -1.128 -34.997 1.00 88.94 291 ASP A O 1
ATOM 2387 N N . SER A 1 292 ? 6.174 -1.392 -37.182 1.00 90.62 292 SER A N 1
ATOM 2388 C CA . SER A 1 292 ? 7.548 -1.037 -37.544 1.00 90.62 292 SER A CA 1
ATOM 2389 C C . SER A 1 292 ? 7.911 0.389 -37.111 1.00 90.62 292 SER A C 1
ATOM 2391 O O . SER A 1 292 ? 7.271 1.369 -37.518 1.00 90.62 292 SER A O 1
ATOM 2393 N N . GLY A 1 293 ? 8.994 0.500 -36.340 1.00 92.94 293 GLY A N 1
ATOM 2394 C CA . GLY A 1 293 ? 9.505 1.775 -35.842 1.00 92.94 293 GLY A CA 1
ATOM 2395 C C . GLY A 1 293 ? 8.711 2.362 -34.672 1.00 92.94 293 GLY A C 1
ATOM 2396 O O . GLY A 1 293 ? 8.863 3.553 -34.398 1.00 92.94 293 GLY A O 1
ATOM 2397 N N . GLU A 1 294 ? 7.866 1.580 -33.994 1.00 94.25 294 GLU A N 1
ATOM 2398 C CA . GLU A 1 294 ? 7.248 2.006 -32.734 1.00 94.25 294 GLU A CA 1
ATOM 2399 C C . GLU A 1 294 ? 8.264 2.032 -31.580 1.00 94.25 294 GLU A C 1
ATOM 2401 O O . GLU A 1 294 ? 9.142 1.170 -31.466 1.00 94.25 294 GLU A O 1
ATOM 2406 N N . ILE A 1 295 ? 8.134 3.035 -30.710 1.00 94.75 295 ILE A N 1
ATOM 2407 C CA . ILE A 1 295 ? 8.924 3.196 -29.488 1.00 94.75 295 ILE A CA 1
ATOM 2408 C C . ILE A 1 295 ? 7.989 3.046 -28.290 1.00 94.75 295 ILE A C 1
ATOM 2410 O O . ILE A 1 295 ? 7.080 3.849 -28.096 1.00 94.75 295 ILE A O 1
ATOM 2414 N N . ILE A 1 296 ? 8.248 2.045 -27.459 1.00 92.75 296 ILE A N 1
ATOM 2415 C CA . ILE A 1 296 ? 7.499 1.744 -26.243 1.00 92.75 296 ILE A CA 1
ATOM 2416 C C . ILE A 1 296 ? 8.338 2.181 -25.046 1.00 92.75 296 ILE A C 1
ATOM 2418 O O . ILE A 1 296 ? 9.488 1.767 -24.884 1.00 92.75 296 ILE A O 1
ATOM 2422 N N . LEU A 1 297 ? 7.761 3.026 -24.201 1.00 91.31 297 LEU A N 1
ATOM 2423 C CA . LEU A 1 297 ? 8.374 3.534 -22.983 1.00 91.31 297 LEU A CA 1
ATOM 2424 C C . LEU A 1 297 ? 7.648 2.935 -21.781 1.00 91.31 297 LEU A C 1
ATOM 2426 O O . LEU A 1 297 ? 6.496 3.279 -21.520 1.00 91.31 297 LEU A O 1
ATOM 2430 N N . ALA A 1 298 ? 8.317 2.052 -21.052 1.00 86.75 298 ALA A N 1
ATOM 2431 C CA . ALA A 1 298 ? 7.756 1.365 -19.900 1.00 86.75 298 ALA A CA 1
ATOM 2432 C C . ALA A 1 298 ? 8.480 1.773 -18.616 1.00 86.75 298 ALA A C 1
ATOM 2434 O O . ALA A 1 298 ? 9.680 2.055 -18.627 1.00 86.75 298 ALA A O 1
ATOM 2435 N N . THR A 1 299 ? 7.768 1.778 -17.494 1.00 83.56 299 THR A N 1
ATOM 2436 C CA . THR A 1 299 ? 8.423 1.622 -16.188 1.00 83.56 299 THR A CA 1
ATOM 2437 C C . THR A 1 299 ? 8.622 0.141 -15.876 1.00 83.56 299 THR A C 1
ATOM 2439 O O . THR A 1 299 ? 8.030 -0.691 -16.561 1.00 83.56 299 THR A O 1
ATOM 2442 N N . ASN A 1 300 ? 9.446 -0.190 -14.873 1.00 68.88 300 ASN A N 1
ATOM 2443 C CA . ASN A 1 300 ? 9.581 -1.561 -14.366 1.00 68.88 300 ASN A CA 1
ATOM 2444 C C . ASN A 1 300 ? 8.201 -2.244 -14.299 1.00 68.88 300 ASN A C 1
ATOM 2446 O O . ASN A 1 300 ? 7.276 -1.699 -13.690 1.00 68.88 300 ASN A O 1
ATOM 2450 N N . ILE A 1 301 ? 8.098 -3.375 -15.005 1.00 54.62 301 ILE A N 1
ATOM 2451 C CA . ILE A 1 301 ? 6.913 -4.236 -15.127 1.00 54.62 301 ILE A CA 1
ATOM 2452 C C . ILE A 1 301 ? 6.873 -5.183 -13.932 1.00 54.62 301 ILE A C 1
ATOM 2454 O O . ILE A 1 301 ? 7.954 -5.718 -13.592 1.00 54.62 301 ILE A O 1
#

Secondary structure (DSSP, 8-state):
-HHHHHHHHHHHHHSSPPPHHHHHHHHHHHHHHHHHHHHHHHHHH-S--HHHHHHHHHHHHHHHHSGGGGS-------HHHHHHHHHHHHHHHHHHHIIIII--BTTTEEEETTEEEEB-TTTT--B-TT---TTTHHHHHHHHTTPPPPPP--------HHHHHHTTTT------S----HHHHHHHHHHH-----PPPPSS----TT-TT-SSSS--------SSHHHHHHHHHHHHHHHHHTT--EEEEES-HHHHHHHHHHHTTTS-GGGEEEE-GGG-----SS--TT-EEEEE--

Radius of gyration: 31.75 Å; Cα contacts (8 Å, |Δi|>4): 271; chains: 1; bounding box: 70×58×78 Å

Organism: Culex pipiens (NCBI:txid7175)

Sequence (301 aa):
EFIIEHGQKHLQKLLRELAEDEKCEYQTYQDLNLEILAKEQEISLASSNGRLKKECDKLRAELFQLPWNRRHPIIDIPEHLRAFALTQIPSWIKNAIQAAWGFQRDAHYAVMNGKIVPINFKETGVLQSYMVWSDGLTQFLQLKEGLCMDPEAVSTNFISNVSFFKRYRSNVFGLTGTLGEESTQQFLRSMYGTDMVIIPPHKQVEIHNNQDSPYRCKELMPLVCPNVGMWYKKIKENALYHASSNRGVLIIWQYIFQVEHICNMLKKVYDPEKIHKYTGTDATFDKTTIDSGEIILATNI

pLDDT: mean 83.88, std 9.52, range [54.62, 96.0]

Nearest PDB structures (foldseek):
  5k9t-assembly1_A  TM=4.797E-01  e=9.580E-08  Escherichia coli 55989
  5eul-assembly1_A  TM=4.682E-01  e=4.401E-07  Bacillus subtilis subsp. subtilis str. 168
  6owk-assembly1_A  TM=4.604E-01  e=2.944E+00  Bacillus thuringiensis
  8f8t-assembly1_T  TM=2.524E-01  e=2.944E+00  Homo sapiens

InterPro domains:
  IPR000185 Protein translocase subunit SecA [PTHR30612] (33-300)
  IPR011130 SecA, preprotein cross-linking domain [PF01043] (66-141)
  IPR014018 SecA motor DEAD [PS51196] (1-301)
  IPR036670 SecA, preprotein cross-linking domain superfamily [SSF81767] (85-150)

Mean predicted aligned error: 14.45 Å